Protein AF-0000000075293587 (afdb_homodimer)

Solvent-accessible surface area (backbone atoms only — not comparable to full-atom values): 18300 Å² total; per-residue (Å²): 136,82,79,76,77,76,78,79,74,76,76,77,78,73,74,78,75,69,74,76,66,74,63,72,38,79,59,27,57,49,36,49,50,48,28,28,64,78,34,72,51,39,68,62,42,48,54,54,43,61,69,34,62,64,30,39,67,26,89,44,58,62,50,24,25,39,37,41,19,48,52,33,21,53,51,26,45,54,51,20,52,51,28,44,54,49,17,73,71,35,77,92,42,21,68,51,29,42,53,37,18,51,36,25,48,51,39,20,51,36,28,49,49,22,44,76,38,32,85,84,37,21,64,61,22,27,52,45,38,42,52,38,45,56,39,53,50,50,35,52,60,58,47,56,88,55,73,51,71,65,46,47,49,51,52,46,49,46,55,52,46,51,54,34,44,48,48,29,35,19,19,27,40,51,71,54,103,131,87,74,80,76,79,80,78,78,78,77,79,80,67,73,80,74,71,69,74,64,74,62,72,36,80,60,27,58,50,36,48,50,48,27,28,64,77,35,71,50,39,66,61,42,49,54,54,43,61,70,34,61,66,31,39,68,25,89,43,60,62,52,25,26,40,38,40,19,49,52,34,21,53,53,26,46,54,50,19,50,51,29,43,54,51,18,71,72,36,77,91,43,22,69,51,29,41,53,38,17,51,37,26,49,51,39,22,52,36,27,48,50,22,43,76,37,33,86,83,37,21,65,60,21,26,51,44,37,42,51,37,45,57,38,52,51,50,37,52,60,57,45,57,87,54,77,51,70,66,45,47,51,52,51,47,50,46,54,52,46,50,54,34,42,47,48,29,35,18,19,28,41,51,71,54,104

InterPro domains:
  IPR006501 Pectinesterase inhibitor domain [PF04043] (31-120)
  IPR006501 Pectinesterase inhibitor domain [SM00856] (27-167)
  IPR006501 Pectinesterase inhibitor domain [TIGR01614] (12-122)
  IPR035513 Invertase/pectin methylesterase inhibitor domain superfamily [G3DSA:1.20.140.40] (26-166)
  IPR035513 Invertase/pectin methylesterase inhibitor domain superfamily [SSF101148] (29-133)

Secondary structure (DSSP, 8-state):
-------------------GGG-S-HHHHHHHHHHHTT-S-HHHHHHHHHTSHHHHT-SSHHHHHHHHHHHHHHHHHHHHHHHHHHHHH-GGGHHHHHHHHHHHHHHHHHHHHHHHHTTT-HHHHHHHHHTHHHHHHHHHHHHTT--SHHHHHHHHHHHHHHHHHHHHHHHHHHHH-/--------------S----GGG-S-HHHHHHHHHHHTT-S-HHHHHHHHHTSHHHHT-SSHHHHHHHHHHHHHHHHHHHHHHHHHHHHH-GGGHHHHHHHHHHHHHHHHHHHHHHHHTTT-HHHHHHHHHTHHHHHHHHHHHHTT--SHHHHHHHHHHHHHHHHHHHHHHHHHHHH-

Radius of gyration: 28.23 Å; Cα contacts (8 Å, |Δi|>4): 464; chains: 2; bounding box: 47×92×147 Å

Structure (mmCIF, N/CA/C/O backbone):
data_AF-0000000075293587-model_v1
#
loop_
_entity.id
_entity.type
_entity.pdbx_description
1 polymer 'Pectinesterase inhibitor domain-containing protein'
#
loop_
_atom_site.group_PDB
_atom_site.id
_atom_site.type_symbol
_atom_site.label_atom_id
_atom_site.label_alt_id
_atom_site.label_comp_id
_atom_site.label_asym_id
_atom_site.label_entity_id
_atom_site.label_seq_id
_atom_site.pdbx_PDB_ins_code
_atom_site.Cartn_x
_atom_site.Cartn_y
_atom_site.Cartn_z
_atom_site.occupancy
_atom_site.B_iso_or_equiv
_atom_site.auth_seq_id
_atom_site.auth_comp_id
_atom_site.auth_asym_id
_atom_site.auth_atom_id
_atom_site.pdbx_PDB_model_num
ATOM 1 N N . MET A 1 1 ? -16.359 -51.812 -69.812 1 32.84 1 MET A N 1
ATOM 2 C CA . MET A 1 1 ? -15.234 -51.062 -69.25 1 32.84 1 MET A CA 1
ATOM 3 C C . MET A 1 1 ? -15.719 -49.781 -68.562 1 32.84 1 MET A C 1
ATOM 5 O O . MET A 1 1 ? -16.141 -48.844 -69.25 1 32.84 1 MET A O 1
ATOM 9 N N . ALA A 1 2 ? -16.5 -50 -67.5 1 37.22 2 ALA A N 1
ATOM 10 C CA . ALA A 1 2 ? -17.297 -49.219 -66.562 1 37.22 2 ALA A CA 1
ATOM 11 C C . ALA A 1 2 ? -16.453 -48.094 -65.938 1 37.22 2 ALA A C 1
ATOM 13 O O . ALA A 1 2 ? -15.43 -48.375 -65.312 1 37.22 2 ALA A O 1
ATOM 14 N N . SER A 1 3 ? -16.312 -46.969 -66.562 1 38.44 3 SER A N 1
ATOM 15 C CA . SER A 1 3 ? -15.68 -45.688 -66.25 1 38.44 3 SER A CA 1
ATOM 16 C C . SER A 1 3 ? -16.219 -45.125 -64.938 1 38.44 3 SER A C 1
ATOM 18 O O . SER A 1 3 ? -17.359 -44.688 -64.875 1 38.44 3 SER A O 1
ATOM 20 N N . SER A 1 4 ? -15.859 -45.844 -63.812 1 34.38 4 SER A N 1
ATOM 21 C CA . SER A 1 4 ? -16.234 -45.438 -62.469 1 34.38 4 SER A CA 1
ATOM 22 C C . SER A 1 4 ? -15.75 -44.031 -62.156 1 34.38 4 SER A C 1
ATOM 24 O O . SER A 1 4 ? -14.555 -43.719 -62.25 1 34.38 4 SER A O 1
ATOM 26 N N . SER A 1 5 ? -16.531 -43 -62.562 1 36.69 5 SER A N 1
ATOM 27 C CA . SER A 1 5 ? -16.422 -41.562 -62.25 1 36.69 5 SER A CA 1
ATOM 28 C C . SER A 1 5 ? -16.266 -41.344 -60.75 1 36.69 5 SER A C 1
ATOM 30 O O . SER A 1 5 ? -17.156 -41.656 -59.969 1 36.69 5 SER A O 1
ATOM 32 N N . TYR A 1 6 ? -14.984 -41.594 -60.219 1 33.41 6 TYR A N 1
ATOM 33 C CA . TYR A 1 6 ? -14.594 -41.281 -58.844 1 33.41 6 TYR A CA 1
ATOM 34 C C . TYR A 1 6 ? -14.914 -39.812 -58.531 1 33.41 6 TYR A C 1
ATOM 36 O O . TYR A 1 6 ? -14.477 -38.906 -59.219 1 33.41 6 TYR A O 1
ATOM 44 N N . CYS A 1 7 ? -16.188 -39.469 -58.094 1 35.5 7 CYS A N 1
ATOM 45 C CA . CYS A 1 7 ? -16.641 -38.25 -57.469 1 35.5 7 CYS A CA 1
ATOM 46 C C . CYS A 1 7 ? -15.703 -37.812 -56.375 1 35.5 7 CYS A C 1
ATOM 48 O O . CYS A 1 7 ? -15.539 -38.5 -55.375 1 35.5 7 CYS A O 1
ATOM 50 N N . PHE A 1 8 ? -14.555 -37.094 -56.75 1 35.5 8 PHE A N 1
ATOM 51 C CA . PHE A 1 8 ? -13.656 -36.312 -55.906 1 35.5 8 PHE A CA 1
ATOM 52 C C . PHE A 1 8 ? -14.438 -35.375 -55 1 35.5 8 PHE A C 1
ATOM 54 O O . PHE A 1 8 ? -14.945 -34.344 -55.438 1 35.5 8 PHE A O 1
ATOM 61 N N . GLY A 1 9 ? -15.352 -35.844 -54.094 1 33.94 9 GLY A N 1
ATOM 62 C CA . GLY A 1 9 ? -15.898 -34.969 -53.094 1 33.94 9 GLY A CA 1
ATOM 63 C C . GLY A 1 9 ? -14.836 -34.312 -52.219 1 33.94 9 GLY A C 1
ATOM 64 O O . GLY A 1 9 ? -14.203 -34.969 -51.406 1 33.94 9 GLY A O 1
ATOM 65 N N . VAL A 1 10 ? -13.953 -33.438 -52.781 1 35.66 10 VAL A N 1
ATOM 66 C CA . VAL A 1 10 ? -13.078 -32.594 -51.969 1 35.66 10 VAL A CA 1
ATOM 67 C C . VAL A 1 10 ? -13.906 -31.844 -50.938 1 35.66 10 VAL A C 1
ATOM 69 O O . VAL A 1 10 ? -14.789 -31.062 -51.281 1 35.66 10 VAL A O 1
ATOM 72 N N . VAL A 1 11 ? -14.25 -32.531 -49.812 1 35.5 11 VAL A N 1
ATOM 73 C CA . VAL A 1 11 ? -14.727 -31.891 -48.562 1 35.5 11 VAL A CA 1
ATOM 74 C C . VAL A 1 11 ? -13.812 -30.719 -48.188 1 35.5 11 VAL A C 1
ATOM 76 O O . VAL A 1 11 ? -12.602 -30.906 -48 1 35.5 11 VAL A O 1
ATOM 79 N N . SER A 1 12 ? -14.117 -29.453 -48.594 1 35.28 12 SER A N 1
ATOM 80 C CA . SER A 1 12 ? -13.641 -28.172 -48.094 1 35.28 12 SER A CA 1
ATOM 81 C C . SER A 1 12 ? -13.641 -28.156 -46.562 1 35.28 12 SER A C 1
ATOM 83 O O . SER A 1 12 ? -14.695 -28.062 -45.938 1 35.28 12 SER A O 1
ATOM 85 N N . VAL A 1 13 ? -12.844 -28.953 -45.875 1 38.06 13 VAL A N 1
ATOM 86 C CA . VAL A 1 13 ? -12.539 -28.703 -44.469 1 38.06 13 VAL A CA 1
ATOM 87 C C . VAL A 1 13 ? -12.109 -27.25 -44.281 1 38.06 13 VAL A C 1
ATOM 89 O O . VAL A 1 13 ? -10.961 -26.891 -44.562 1 38.06 13 VAL A O 1
ATOM 92 N N . SER A 1 14 ? -12.734 -26.234 -45 1 32.75 14 SER A N 1
ATOM 93 C CA . SER A 1 14 ? -12.305 -24.859 -44.75 1 32.75 14 SER A CA 1
ATOM 94 C C . SER A 1 14 ? -12.086 -24.641 -43.25 1 32.75 14 SER A C 1
ATOM 96 O O . SER A 1 14 ? -12.523 -25.438 -42.438 1 32.75 14 SER A O 1
ATOM 98 N N . LEU A 1 15 ? -12.219 -23.234 -42.844 1 34.97 15 LEU A N 1
ATOM 99 C CA . LEU A 1 15 ? -11.742 -22.016 -42.188 1 34.97 15 LEU A CA 1
ATOM 100 C C . LEU A 1 15 ? -12.242 -21.938 -40.75 1 34.97 15 LEU A C 1
ATOM 102 O O . LEU A 1 15 ? -12.281 -20.859 -40.156 1 34.97 15 LEU A O 1
ATOM 106 N N . ALA A 1 16 ? -12.898 -22.828 -40.188 1 37.34 16 ALA A N 1
ATOM 107 C CA . ALA A 1 16 ? -13.445 -22.391 -38.906 1 37.34 16 ALA A CA 1
ATOM 108 C C . ALA A 1 16 ? -12.328 -22.188 -37.875 1 37.34 16 ALA A C 1
ATOM 110 O O . ALA A 1 16 ? -12.273 -22.891 -36.844 1 37.34 16 ALA A O 1
ATOM 111 N N . VAL A 1 17 ? -11.094 -22.094 -38.312 1 38 17 VAL A N 1
ATOM 112 C CA . VAL A 1 17 ? -10.242 -21.703 -37.188 1 38 17 VAL A CA 1
ATOM 113 C C . VAL A 1 17 ? -10.719 -20.359 -36.656 1 38 17 VAL A C 1
ATOM 115 O O . VAL A 1 17 ? -10.312 -19.312 -37.125 1 38 17 VAL A O 1
ATOM 118 N N . LEU A 1 18 ? -11.938 -19.938 -36.688 1 35 18 LEU A 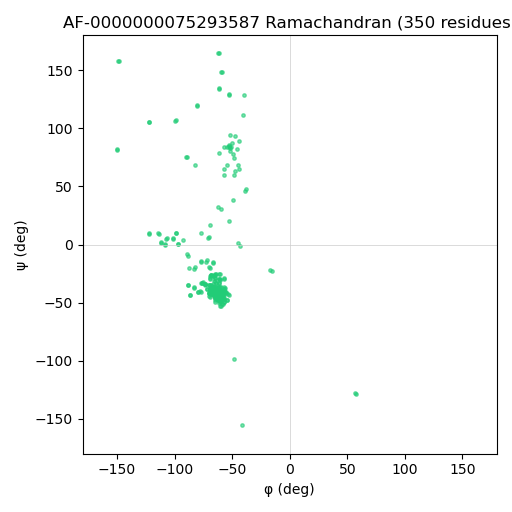N 1
ATOM 119 C CA . LEU A 1 18 ? -12.234 -18.688 -36 1 35 18 LEU A CA 1
ATOM 120 C C . LEU A 1 18 ? -11.477 -18.594 -34.688 1 35 18 LEU A C 1
ATOM 122 O O . LEU A 1 18 ? -11.367 -19.578 -33.969 1 35 18 LEU A O 1
ATOM 126 N N . LEU A 1 19 ? -10.742 -17.453 -34.438 1 36.91 19 LEU A N 1
ATOM 127 C CA . LEU A 1 19 ? -9.922 -16.734 -33.469 1 36.91 19 LEU A CA 1
ATOM 128 C C . LEU A 1 19 ? -10.617 -16.688 -32.094 1 36.91 19 LEU A C 1
ATOM 130 O O . LEU A 1 19 ? -11.633 -16 -31.953 1 36.91 19 LEU A O 1
ATOM 134 N N . PRO A 1 20 ? -10.68 -17.656 -31.344 1 39.66 20 PRO A N 1
ATOM 135 C CA . PRO A 1 20 ? -11.078 -17.375 -29.953 1 39.66 20 PRO A CA 1
ATOM 136 C C . PRO A 1 20 ? -10.391 -16.156 -29.375 1 39.66 20 PRO A C 1
ATOM 138 O O . PRO A 1 20 ? -10.406 -15.953 -28.156 1 39.66 20 PRO A O 1
ATOM 141 N N . PHE A 1 21 ? -9.539 -15.508 -30.109 1 40.38 21 PHE A N 1
ATOM 142 C CA . PHE A 1 21 ? -8.773 -14.492 -29.391 1 40.38 21 PHE A CA 1
ATOM 143 C C . PHE A 1 21 ? -9.695 -13.445 -28.797 1 40.38 21 PHE A C 1
ATOM 145 O O . PHE A 1 21 ? -9.305 -12.719 -27.875 1 40.38 21 PHE A O 1
ATOM 152 N N . LEU A 1 22 ? -10.641 -13 -29.562 1 40.97 22 LEU A N 1
ATOM 153 C CA . LEU A 1 22 ? -11.32 -11.766 -29.172 1 40.97 22 LEU A CA 1
ATOM 154 C C . LEU A 1 22 ? -12.125 -11.953 -27.906 1 40.97 22 LEU A C 1
ATOM 156 O O . LEU A 1 22 ? -12.844 -11.047 -27.484 1 40.97 22 LEU A O 1
ATOM 160 N N . LEU A 1 23 ? -12.414 -13.109 -27.469 1 35.69 23 LEU A N 1
ATOM 161 C CA . LEU A 1 23 ? -13.211 -13.117 -26.25 1 35.69 23 LEU A CA 1
ATOM 162 C C . LEU A 1 23 ? -12.383 -12.641 -25.062 1 35.69 23 LEU A C 1
ATOM 164 O O . LEU A 1 23 ? -12.18 -13.383 -24.094 1 35.69 23 LEU A O 1
ATOM 168 N N . HIS A 1 24 ? -11.203 -12.18 -25.234 1 47.56 24 HIS A N 1
ATOM 169 C CA . HIS A 1 24 ? -10.695 -11.461 -24.078 1 47.56 24 HIS A CA 1
ATOM 170 C C . HIS A 1 24 ? -11.789 -10.641 -23.406 1 47.56 24 HIS A C 1
ATOM 172 O O . HIS A 1 24 ? -12.125 -9.555 -23.875 1 47.56 24 HIS A O 1
ATOM 178 N N . SER A 1 25 ? -13.109 -11.242 -23.109 1 47.88 25 SER A N 1
ATOM 179 C CA . SER A 1 25 ? -14.539 -11 -22.938 1 47.88 25 SER A CA 1
ATOM 180 C C . SER A 1 25 ? -14.781 -9.883 -21.922 1 47.88 25 SER A C 1
ATOM 182 O O . SER A 1 25 ? -13.977 -9.664 -21.016 1 47.88 25 SER A O 1
ATOM 184 N N . ALA A 1 26 ? -15.594 -8.82 -22.234 1 53 26 ALA A N 1
ATOM 185 C CA . ALA A 1 26 ? -16.375 -7.914 -21.391 1 53 26 ALA A CA 1
ATOM 186 C C . ALA A 1 26 ? -16.562 -8.484 -19.984 1 53 26 ALA A C 1
ATOM 188 O O . ALA A 1 26 ? -16.547 -7.742 -19 1 53 26 ALA A O 1
ATOM 189 N N . SER A 1 27 ? -16.391 -9.93 -19.969 1 61 27 SER A N 1
ATOM 190 C CA . SER A 1 27 ? -16.688 -10.594 -18.703 1 61 27 SER A CA 1
ATOM 191 C C . SER A 1 27 ? -15.484 -10.531 -17.766 1 61 27 SER A C 1
ATOM 193 O O . SER A 1 27 ? -15.641 -10.242 -16.578 1 61 27 SER A O 1
ATOM 195 N N . ALA A 1 28 ? -14.211 -10.664 -18.375 1 65.88 28 ALA A N 1
ATOM 196 C CA . ALA A 1 28 ? -13.039 -10.625 -17.516 1 65.88 28 ALA A CA 1
ATOM 197 C C . ALA A 1 28 ? -12.828 -9.227 -16.922 1 65.88 28 ALA A C 1
ATOM 199 O O . ALA A 1 28 ? -12.469 -9.078 -15.758 1 65.88 28 ALA A O 1
ATOM 200 N N . THR A 1 29 ? -13.172 -8.32 -17.734 1 78.31 29 THR A N 1
ATOM 201 C CA . THR A 1 29 ? -13.07 -6.941 -17.281 1 78.31 29 THR A CA 1
ATOM 202 C C . THR A 1 29 ? -14.047 -6.684 -16.141 1 78.31 29 THR A C 1
ATOM 204 O O . THR A 1 29 ? -13.711 -5.992 -15.172 1 78.31 29 THR A O 1
ATOM 207 N N . SER A 1 30 ? -15.125 -7.383 -16.203 1 88.12 30 SER A N 1
ATOM 208 C CA . SER A 1 30 ? -16.109 -7.18 -15.141 1 88.12 30 SER A CA 1
ATOM 209 C C . SER A 1 30 ? -15.656 -7.816 -13.828 1 88.12 30 SER A C 1
ATOM 211 O O . SER A 1 30 ? -15.867 -7.254 -12.75 1 88.12 30 SER A O 1
ATOM 213 N N . TYR A 1 31 ? -14.945 -8.953 -14.031 1 95.5 31 TYR A N 1
ATOM 214 C CA . TYR A 1 31 ? -14.492 -9.609 -12.805 1 95.5 31 TYR A CA 1
ATOM 215 C C . TYR A 1 31 ? -13.367 -8.82 -12.148 1 95.5 31 TYR A C 1
ATOM 217 O O . TYR A 1 31 ? -13.344 -8.664 -10.922 1 95.5 31 TYR A O 1
ATOM 225 N N . ILE A 1 32 ? -12.516 -8.281 -13 1 97.69 32 ILE A N 1
ATOM 226 C CA . ILE A 1 32 ? -11.398 -7.5 -12.484 1 97.69 32 ILE A CA 1
ATOM 227 C C . ILE A 1 32 ? -11.922 -6.238 -11.805 1 97.69 32 ILE A C 1
ATOM 229 O O . ILE A 1 32 ? -11.445 -5.855 -10.734 1 97.69 32 ILE A O 1
ATOM 233 N N . ASP A 1 33 ? -12.953 -5.648 -12.383 1 96.38 33 ASP A N 1
ATOM 234 C CA . ASP A 1 33 ? -13.555 -4.477 -11.758 1 96.38 33 ASP A CA 1
ATOM 235 C C . ASP A 1 33 ? -14.117 -4.824 -10.375 1 96.38 33 ASP A C 1
ATOM 237 O O . ASP A 1 33 ? -13.977 -4.047 -9.43 1 96.38 33 ASP A O 1
ATOM 241 N N . ALA A 1 34 ? -14.703 -5.961 -10.266 1 96.69 34 ALA A N 1
ATOM 242 C CA . ALA A 1 34 ? -15.266 -6.398 -8.992 1 96.69 34 ALA A CA 1
ATOM 243 C C . ALA A 1 34 ? -14.172 -6.645 -7.957 1 96.69 34 ALA A C 1
ATOM 245 O O . ALA A 1 34 ? -14.312 -6.262 -6.793 1 96.69 34 ALA A O 1
ATOM 246 N N . LEU A 1 35 ? -13.086 -7.273 -8.414 1 98.19 35 LEU A N 1
ATOM 247 C CA . LEU A 1 35 ? -11.984 -7.582 -7.504 1 98.19 35 LEU A CA 1
ATOM 248 C C . LEU A 1 35 ? -11.305 -6.305 -7.027 1 98.19 35 LEU A C 1
ATOM 250 O O . LEU A 1 35 ? -10.758 -6.262 -5.922 1 98.19 35 LEU A O 1
ATOM 254 N N . CYS A 1 36 ? -11.375 -5.242 -7.84 1 97.5 36 CYS A N 1
ATOM 255 C CA . CYS A 1 36 ? -10.617 -4.027 -7.555 1 97.5 36 CYS A CA 1
ATOM 256 C C . CYS A 1 36 ? -11.516 -2.961 -6.941 1 97.5 36 CYS A C 1
ATOM 258 O O . CYS A 1 36 ? -11.062 -1.862 -6.625 1 97.5 36 CYS A O 1
ATOM 260 N N . HIS A 1 37 ? -12.727 -3.281 -6.676 1 93.88 37 HIS A N 1
ATOM 261 C CA . HIS A 1 37 ? -13.719 -2.297 -6.277 1 93.88 37 HIS A CA 1
ATOM 262 C C . HIS A 1 37 ? -13.336 -1.621 -4.965 1 93.88 37 HIS A C 1
ATOM 264 O O . HIS A 1 37 ? -13.469 -0.404 -4.828 1 93.88 37 HIS A O 1
ATOM 270 N N . SER A 1 38 ? -12.867 -2.412 -4.09 1 89.94 38 SER A N 1
ATOM 271 C CA . SER A 1 38 ? -12.594 -1.864 -2.766 1 89.94 38 SER A CA 1
ATOM 272 C C . SER A 1 38 ? -11.125 -1.481 -2.617 1 89.94 38 SER A C 1
ATOM 274 O O . SER A 1 38 ? -10.695 -1.054 -1.545 1 89.94 38 SER A O 1
ATOM 276 N N . ASN A 1 39 ? -10.336 -1.657 -3.621 1 94.38 39 ASN A N 1
ATOM 277 C CA . ASN A 1 39 ? -8.922 -1.304 -3.582 1 94.38 39 ASN A CA 1
ATOM 278 C C . ASN A 1 39 ? -8.711 0.188 -3.822 1 94.38 39 ASN A C 1
ATOM 280 O O . ASN A 1 39 ? -9.07 0.709 -4.879 1 94.38 39 ASN A O 1
ATOM 284 N N . PRO A 1 40 ? -8.141 0.819 -2.873 1 90.62 40 PRO A N 1
ATOM 285 C CA . PRO A 1 40 ? -7.98 2.256 -3.105 1 90.62 40 PRO A CA 1
ATOM 286 C C . PRO A 1 40 ? -7.055 2.562 -4.281 1 90.62 40 PRO A C 1
ATOM 288 O O . PRO A 1 40 ? -7.191 3.607 -4.922 1 90.62 40 PRO A O 1
ATOM 291 N N . ASP A 1 41 ? -6.094 1.771 -4.496 1 94.19 41 ASP A N 1
ATOM 292 C CA . ASP A 1 41 ? -5.211 1.897 -5.652 1 94.19 41 ASP A CA 1
ATOM 293 C C . ASP A 1 41 ? -5.742 1.104 -6.84 1 94.19 41 ASP A C 1
ATOM 295 O O . ASP A 1 41 ? -5.156 0.093 -7.234 1 94.19 41 ASP A O 1
ATOM 299 N N . LYS A 1 42 ? -6.75 1.62 -7.461 1 93.94 42 LYS A N 1
ATOM 300 C CA . LYS A 1 42 ? -7.449 0.917 -8.531 1 93.94 42 LYS A CA 1
ATOM 301 C C . LYS A 1 42 ? -6.551 0.753 -9.758 1 93.94 42 LYS A C 1
ATOM 303 O O . LYS A 1 42 ? -6.598 -0.276 -10.438 1 93.94 42 LYS A O 1
ATOM 308 N N . ALA A 1 43 ? -5.809 1.722 -10.008 1 92.38 43 ALA A N 1
ATOM 309 C CA . ALA A 1 43 ? -4.945 1.671 -11.188 1 92.38 43 ALA A CA 1
ATOM 310 C C . ALA A 1 43 ? -3.963 0.508 -11.102 1 92.38 43 ALA A C 1
ATOM 312 O O . ALA A 1 43 ? -3.836 -0.281 -12.039 1 92.38 43 ALA A O 1
ATOM 313 N N . PHE A 1 44 ? -3.289 0.417 -9.969 1 95.62 44 PHE A N 1
ATOM 314 C CA . PHE A 1 44 ? -2.379 -0.706 -9.766 1 95.62 44 PHE A CA 1
ATOM 315 C C . PHE A 1 44 ? -3.123 -2.031 -9.875 1 95.62 44 PHE A C 1
ATOM 317 O O . PHE A 1 44 ? -2.629 -2.977 -10.492 1 95.62 44 PHE A O 1
ATOM 324 N N . CYS A 1 45 ? -4.297 -2.055 -9.25 1 97.69 45 CYS A N 1
ATOM 325 C CA . CYS A 1 45 ? -5.09 -3.279 -9.203 1 97.69 45 CYS A CA 1
ATOM 326 C C . CYS A 1 45 ? -5.457 -3.748 -10.602 1 97.69 45 CYS A C 1
ATOM 328 O O . CYS A 1 45 ? -5.133 -4.871 -10.992 1 97.69 45 CYS A O 1
ATOM 330 N N . VAL A 1 46 ? -6.02 -2.883 -11.359 1 97.06 46 VAL A N 1
ATOM 331 C CA . VAL A 1 46 ? -6.5 -3.223 -12.695 1 97.06 46 VAL A CA 1
ATOM 332 C C . VAL A 1 46 ? -5.316 -3.574 -13.594 1 97.06 46 VAL A C 1
ATOM 334 O O . VAL A 1 46 ? -5.344 -4.586 -14.297 1 97.06 46 VAL A O 1
ATOM 337 N N . LYS A 1 47 ? -4.281 -2.791 -13.516 1 95.44 47 LYS A N 1
ATOM 338 C CA . LYS A 1 47 ? -3.105 -3.039 -14.336 1 95.44 47 LYS A CA 1
ATOM 339 C C . LYS A 1 47 ? -2.484 -4.395 -14.016 1 95.44 47 LYS A C 1
ATOM 341 O O . LYS A 1 47 ? -2.174 -5.172 -14.922 1 95.44 47 LYS A O 1
ATOM 346 N N . THR A 1 48 ? -2.293 -4.688 -12.734 1 97.56 48 THR A N 1
ATOM 347 C CA . THR A 1 48 ? -1.633 -5.914 -12.297 1 97.56 48 THR A CA 1
ATOM 348 C C . THR A 1 48 ? -2.465 -7.137 -12.672 1 97.56 48 THR A C 1
ATOM 350 O O . THR A 1 48 ? -1.94 -8.102 -13.234 1 97.56 48 THR A O 1
ATOM 353 N N . LEU A 1 49 ? -3.766 -7.098 -12.453 1 98.5 49 LEU A N 1
ATOM 354 C CA . LEU A 1 49 ? -4.609 -8.266 -12.672 1 98.5 49 LEU A CA 1
ATOM 355 C C . LEU A 1 49 ? -4.879 -8.469 -14.164 1 98.5 49 LEU A C 1
ATOM 357 O O . LEU A 1 49 ? -4.984 -9.609 -14.625 1 98.5 49 LEU A O 1
ATOM 361 N N . SER A 1 50 ? -4.953 -7.371 -14.891 1 97.38 50 SER A N 1
ATOM 362 C CA . SER A 1 50 ? -5.148 -7.48 -16.328 1 97.38 50 SER A CA 1
ATOM 363 C C . SER A 1 50 ? -3.914 -8.07 -17.016 1 97.38 50 SER A C 1
ATOM 365 O O . SER A 1 50 ? -4.023 -8.695 -18.078 1 97.38 50 SER A O 1
ATOM 367 N N . ALA A 1 51 ? -2.775 -7.898 -16.422 1 96.88 51 ALA A N 1
ATOM 368 C CA . ALA A 1 51 ? -1.522 -8.359 -17.016 1 96.88 51 ALA A CA 1
ATOM 369 C C . ALA A 1 51 ? -1.22 -9.797 -16.594 1 96.88 51 ALA A C 1
ATOM 371 O O . ALA A 1 51 ? -0.263 -10.406 -17.094 1 96.88 51 ALA A O 1
ATOM 372 N N . TYR A 1 52 ? -1.94 -10.375 -15.688 1 97.81 52 TYR A N 1
ATOM 373 C CA . TYR A 1 52 ? -1.729 -11.734 -15.188 1 97.81 52 TYR A CA 1
ATOM 374 C C . TYR A 1 52 ? -2.688 -12.711 -15.859 1 97.81 52 TYR A C 1
ATOM 376 O O . TYR A 1 52 ? -3.865 -12.781 -15.492 1 97.81 52 TYR A O 1
ATOM 384 N N . PRO A 1 53 ? -2.225 -13.508 -16.734 1 97.56 53 PRO A N 1
ATOM 385 C CA . PRO A 1 53 ? -3.08 -14.289 -17.625 1 97.56 53 PRO A CA 1
ATOM 386 C C . PRO A 1 53 ? -4.086 -15.156 -16.875 1 97.56 53 PRO A C 1
ATOM 388 O O . PRO A 1 53 ? -5.258 -15.219 -17.25 1 97.56 53 PRO A O 1
ATOM 391 N N . PRO A 1 54 ? -3.725 -15.75 -15.727 1 98.06 54 PRO A N 1
ATOM 392 C CA . PRO A 1 54 ? -4.727 -16.578 -15.055 1 98.06 54 PRO A CA 1
ATOM 393 C C . PRO A 1 54 ? -5.926 -15.766 -14.562 1 98.06 54 PRO A C 1
ATOM 395 O O . PRO A 1 54 ? -7.027 -16.312 -14.438 1 98.06 54 PRO A O 1
ATOM 398 N N . VAL A 1 55 ? -5.684 -14.539 -14.32 1 98.25 55 VAL A N 1
ATOM 399 C CA . VAL A 1 55 ? -6.797 -13.688 -13.922 1 98.25 55 VAL A CA 1
ATOM 400 C C . VAL A 1 55 ? -7.492 -13.125 -15.164 1 98.25 55 VAL A C 1
ATOM 402 O O . VAL A 1 55 ? -8.719 -13.133 -15.25 1 98.25 55 VAL A O 1
ATOM 405 N N . ALA A 1 56 ? -6.77 -12.68 -16.125 1 96.06 56 ALA A N 1
ATOM 406 C CA . ALA A 1 56 ? -7.277 -12.031 -17.312 1 96.06 56 ALA A CA 1
ATOM 407 C C . ALA A 1 56 ? -8.141 -12.984 -18.141 1 96.06 56 ALA A C 1
ATOM 409 O O . ALA A 1 56 ? -9.039 -12.555 -18.859 1 96.06 56 ALA A O 1
ATOM 410 N N . SER A 1 57 ? -7.918 -14.266 -18.016 1 95.5 57 SER A N 1
ATOM 411 C CA . SER A 1 57 ? -8.641 -15.242 -18.828 1 95.5 57 SER A CA 1
ATOM 412 C C . SER A 1 57 ? -9.664 -16 -17.984 1 95.5 57 SER A C 1
ATOM 414 O O . SER A 1 57 ? -10.25 -16.984 -18.453 1 95.5 57 SER A O 1
ATOM 416 N N . ALA A 1 58 ? -9.797 -15.609 -16.766 1 96.56 58 ALA A N 1
ATOM 417 C CA . ALA A 1 58 ? -10.742 -16.297 -15.891 1 96.56 58 ALA A CA 1
ATOM 418 C C . ALA A 1 58 ? -12.156 -16.234 -16.453 1 96.56 58 ALA A C 1
ATOM 420 O O . ALA A 1 58 ? -12.539 -15.234 -17.078 1 96.56 58 ALA A O 1
ATOM 421 N N . THR A 1 59 ? -12.969 -17.234 -16.219 1 95.5 59 THR A N 1
ATOM 422 C CA . THR A 1 59 ? -14.32 -17.312 -16.766 1 95.5 59 THR A CA 1
ATOM 423 C C . THR A 1 59 ? -15.359 -17.094 -15.664 1 95.5 59 THR A C 1
ATOM 425 O O . THR A 1 59 ? -16.562 -17.188 -15.906 1 95.5 59 THR A O 1
ATOM 428 N N . SER A 1 60 ? -14.984 -16.891 -14.461 1 96.12 60 SER A N 1
ATOM 429 C CA . SER A 1 60 ? -15.867 -16.547 -13.352 1 96.12 60 SER A CA 1
ATOM 430 C C . SER A 1 60 ? -15.156 -15.664 -12.336 1 96.12 60 SER A C 1
ATOM 432 O O . SER A 1 60 ? -13.922 -15.641 -12.281 1 96.12 60 SER A O 1
ATOM 434 N N . LYS A 1 61 ? -15.898 -14.938 -11.555 1 96.88 61 LYS A N 1
ATOM 435 C CA . LYS A 1 61 ? -15.359 -14.117 -10.469 1 96.88 61 LYS A CA 1
ATOM 436 C C . LYS A 1 61 ? -14.562 -14.961 -9.484 1 96.88 61 LYS A C 1
ATOM 438 O O . LYS A 1 61 ? -13.516 -14.539 -9 1 96.88 61 LYS A O 1
ATOM 443 N N . PHE A 1 62 ? -15.07 -16.188 -9.227 1 98.06 62 PHE A N 1
ATOM 444 C CA . PHE A 1 62 ? -14.414 -17.094 -8.297 1 98.06 62 PHE A CA 1
ATOM 445 C C . PHE A 1 62 ? -13.047 -17.5 -8.82 1 98.06 62 PHE A C 1
ATOM 447 O O . PHE A 1 62 ? -12.055 -17.453 -8.086 1 98.06 62 PHE A O 1
ATOM 454 N N . GLN A 1 63 ? -12.984 -17.844 -10.07 1 97.94 63 GLN A N 1
ATOM 455 C CA . GLN A 1 63 ? -11.719 -18.25 -10.672 1 97.94 63 GLN A CA 1
ATOM 456 C C . GLN A 1 63 ? -10.719 -17.109 -10.664 1 97.94 63 GLN A C 1
ATOM 458 O O . GLN A 1 63 ? -9.531 -17.312 -10.398 1 97.94 63 GLN A O 1
ATOM 463 N N . ALA A 1 64 ? -11.203 -15.906 -10.961 1 98.62 64 ALA A N 1
ATOM 464 C CA . ALA A 1 64 ? -10.336 -14.727 -10.938 1 98.62 64 ALA A CA 1
ATOM 465 C C . ALA A 1 64 ? -9.797 -14.469 -9.531 1 98.62 64 ALA A C 1
ATOM 467 O O . ALA A 1 64 ? -8.625 -14.141 -9.367 1 98.62 64 ALA A O 1
ATOM 468 N N . ALA A 1 65 ? -10.648 -14.68 -8.5 1 98.81 65 ALA A N 1
ATOM 469 C CA . ALA A 1 65 ? -10.258 -14.453 -7.109 1 98.81 65 ALA A CA 1
ATOM 470 C C . ALA A 1 65 ? -9.195 -15.453 -6.668 1 98.81 65 ALA A C 1
ATOM 472 O O . ALA A 1 65 ? -8.18 -15.07 -6.078 1 98.81 65 ALA A O 1
ATOM 473 N N . VAL A 1 66 ? -9.367 -16.703 -7.047 1 98.88 66 VAL A N 1
ATOM 474 C CA . VAL A 1 66 ? -8.406 -17.734 -6.68 1 98.88 66 VAL A CA 1
ATOM 475 C C . VAL A 1 66 ? -7.062 -17.469 -7.355 1 98.88 66 VAL A C 1
ATOM 477 O O . VAL A 1 66 ? -6.012 -17.562 -6.719 1 98.88 66 VAL A O 1
ATOM 480 N N . ALA A 1 67 ? -7.125 -17.078 -8.594 1 98.81 67 ALA A N 1
ATOM 481 C CA . ALA A 1 67 ? -5.902 -16.75 -9.312 1 98.81 67 ALA A CA 1
ATOM 482 C C . ALA A 1 67 ? -5.195 -15.547 -8.695 1 98.81 67 ALA A C 1
ATOM 484 O O . ALA A 1 67 ? -3.963 -15.492 -8.656 1 98.81 67 ALA A O 1
ATOM 485 N N . THR A 1 68 ? -5.926 -14.562 -8.203 1 98.88 68 THR A N 1
ATOM 486 C CA . THR A 1 68 ? -5.348 -13.391 -7.559 1 98.88 68 THR A CA 1
ATOM 487 C C . THR A 1 68 ? -4.613 -13.781 -6.281 1 98.88 68 THR A C 1
ATOM 489 O O . THR A 1 68 ? -3.5 -13.312 -6.031 1 98.88 68 THR A O 1
ATOM 492 N N . LEU A 1 69 ? -5.223 -14.648 -5.477 1 98.94 69 LEU A N 1
ATOM 493 C CA . LEU A 1 69 ? -4.578 -15.133 -4.258 1 98.94 69 LEU A CA 1
ATOM 494 C C . LEU A 1 69 ? -3.299 -15.898 -4.59 1 98.94 69 LEU A C 1
ATOM 496 O O . LEU A 1 69 ? -2.287 -15.75 -3.902 1 98.94 69 LEU A O 1
ATOM 500 N N . ALA A 1 70 ? -3.322 -16.641 -5.68 1 98.94 70 ALA A N 1
ATOM 501 C CA . ALA A 1 70 ? -2.143 -17.375 -6.117 1 98.94 70 ALA A CA 1
ATOM 502 C C . ALA A 1 70 ? -1.025 -16.422 -6.539 1 98.94 70 ALA A C 1
ATOM 504 O O . ALA A 1 70 ? 0.156 -16.719 -6.34 1 98.94 70 ALA A O 1
ATOM 505 N N . LEU A 1 71 ? -1.423 -15.375 -7.152 1 98.88 71 LEU A N 1
ATOM 506 C CA . LEU A 1 71 ? -0.447 -14.359 -7.527 1 98.88 71 LEU A CA 1
ATOM 507 C C . LEU A 1 71 ? 0.275 -13.812 -6.301 1 98.88 71 LEU A C 1
ATOM 509 O O . LEU A 1 71 ? 1.5 -13.672 -6.305 1 98.88 71 LEU A O 1
ATOM 513 N N . GLY A 1 72 ? -0.479 -13.477 -5.211 1 98.94 72 GLY A N 1
ATOM 514 C CA . GLY A 1 72 ? 0.127 -13.039 -3.963 1 98.94 72 GLY A CA 1
ATOM 515 C C . GLY A 1 72 ? 1.019 -14.094 -3.332 1 98.94 72 GLY A C 1
ATOM 516 O O . GLY A 1 72 ? 2.096 -13.781 -2.822 1 98.94 72 GLY A O 1
ATOM 517 N N . GLU A 1 73 ? 0.574 -15.328 -3.414 1 98.94 73 GLU A N 1
ATOM 518 C CA . GLU A 1 73 ? 1.373 -16.438 -2.91 1 98.94 73 GLU A CA 1
ATOM 519 C C . GLU A 1 73 ? 2.719 -16.516 -3.625 1 98.94 73 GLU A C 1
ATOM 521 O O . GLU A 1 73 ? 3.76 -16.672 -2.984 1 98.94 73 GLU A O 1
ATOM 526 N N . SER A 1 74 ? 2.652 -16.422 -4.922 1 98.88 74 SER A N 1
ATOM 527 C CA . SER A 1 74 ? 3.863 -16.5 -5.734 1 98.88 74 SER A CA 1
ATOM 528 C C . SER A 1 74 ? 4.844 -15.391 -5.371 1 98.88 74 SER A C 1
ATOM 530 O O . SER A 1 74 ? 6.051 -15.625 -5.266 1 98.88 74 SER A O 1
ATOM 532 N N . TYR A 1 75 ? 4.363 -14.172 -5.168 1 98.88 75 TYR A N 1
ATOM 533 C CA . TYR A 1 75 ? 5.258 -13.078 -4.824 1 98.88 75 TYR A CA 1
ATOM 534 C C . TYR A 1 75 ? 5.836 -13.266 -3.426 1 98.88 75 TYR A C 1
ATOM 536 O O . TYR A 1 75 ? 7.008 -12.953 -3.188 1 98.88 75 TYR A O 1
ATOM 544 N N . ALA A 1 76 ? 5.012 -13.766 -2.49 1 98.94 76 ALA A N 1
ATOM 545 C CA . ALA A 1 76 ? 5.512 -14.039 -1.146 1 98.94 76 ALA A CA 1
ATOM 546 C C . ALA A 1 76 ? 6.641 -15.07 -1.183 1 98.94 76 ALA A C 1
ATOM 548 O O . ALA A 1 76 ? 7.637 -14.922 -0.474 1 98.94 76 ALA A O 1
ATOM 549 N N . ASN A 1 77 ? 6.488 -16.062 -2.025 1 98.94 77 ASN A N 1
ATOM 550 C CA . ASN A 1 77 ? 7.535 -17.062 -2.176 1 98.94 77 ASN A CA 1
ATOM 551 C C . ASN A 1 77 ? 8.82 -16.469 -2.74 1 98.94 77 ASN A C 1
ATOM 553 O O . ASN A 1 77 ? 9.914 -16.797 -2.283 1 98.94 77 ASN A O 1
ATOM 557 N N . LYS A 1 78 ? 8.633 -15.656 -3.725 1 98.81 78 LYS A N 1
ATOM 558 C CA . LYS A 1 78 ? 9.789 -14.961 -4.297 1 98.81 78 LYS A CA 1
ATOM 559 C C . LYS A 1 78 ? 10.516 -14.148 -3.238 1 98.81 78 LYS A C 1
ATOM 561 O O . LYS A 1 78 ? 11.75 -14.141 -3.189 1 98.81 78 LYS A O 1
ATOM 566 N N . THR A 1 79 ? 9.805 -13.453 -2.408 1 98.75 79 THR A N 1
ATOM 567 C CA . THR A 1 79 ? 10.383 -12.625 -1.352 1 98.75 79 THR A CA 1
ATOM 568 C C . THR A 1 79 ? 11.086 -13.492 -0.312 1 98.75 79 THR A C 1
ATOM 570 O O . THR A 1 79 ? 12.172 -13.141 0.153 1 98.75 79 THR A O 1
ATOM 573 N N . ALA A 1 80 ? 10.461 -14.633 0.045 1 98.81 80 ALA A N 1
ATOM 574 C CA . ALA A 1 80 ? 11.062 -15.57 0.989 1 98.81 80 ALA A CA 1
ATOM 575 C C . ALA A 1 80 ? 12.391 -16.094 0.461 1 98.81 80 ALA A C 1
ATOM 577 O O . ALA A 1 80 ? 13.367 -16.188 1.206 1 98.81 80 ALA A O 1
ATOM 578 N N . GLU A 1 81 ? 12.383 -16.406 -0.793 1 98.69 81 GLU A N 1
ATOM 579 C CA . GLU A 1 81 ? 13.602 -16.922 -1.416 1 98.69 81 GLU A CA 1
ATOM 580 C C . GLU A 1 81 ? 14.727 -15.883 -1.364 1 98.69 81 GLU A C 1
ATOM 582 O O . GLU A 1 81 ? 15.867 -16.219 -1.041 1 98.69 81 GLU A O 1
ATOM 587 N N . PHE A 1 82 ? 14.422 -14.633 -1.665 1 98.5 82 PHE A N 1
ATOM 588 C CA . PHE A 1 82 ? 15.43 -13.578 -1.61 1 98.5 82 PHE A CA 1
ATOM 589 C C . PHE A 1 82 ? 15.984 -13.438 -0.2 1 98.5 82 PHE A C 1
ATOM 591 O O . PHE A 1 82 ? 17.203 -13.406 -0.01 1 98.5 82 PHE A O 1
ATOM 598 N N . ALA A 1 83 ? 15.117 -13.367 0.79 1 98.31 83 ALA A N 1
ATOM 599 C CA . ALA A 1 83 ? 15.547 -13.172 2.174 1 98.31 83 ALA A CA 1
ATOM 600 C C . ALA A 1 83 ? 16.422 -14.336 2.645 1 98.31 83 ALA A C 1
ATOM 602 O O . ALA A 1 83 ? 17.422 -14.133 3.33 1 98.31 83 ALA A O 1
ATOM 603 N N . GLY A 1 84 ? 16 -15.5 2.287 1 97.88 84 GLY A N 1
ATOM 604 C CA . GLY A 1 84 ? 16.781 -16.672 2.645 1 97.88 84 GLY A CA 1
ATOM 605 C C . GLY A 1 84 ? 18.188 -16.672 2.061 1 97.88 84 GLY A C 1
ATOM 606 O O . GLY A 1 84 ? 19.156 -17 2.748 1 97.88 84 GLY A O 1
ATOM 607 N N . LYS A 1 85 ? 18.297 -16.328 0.779 1 97.75 85 LYS A N 1
ATOM 608 C CA . LYS A 1 85 ? 19.594 -16.25 0.134 1 97.75 85 LYS A CA 1
ATOM 609 C C . LYS A 1 85 ? 20.469 -15.172 0.786 1 97.75 85 LYS A C 1
ATOM 611 O O . LYS A 1 85 ? 21.656 -15.398 1.043 1 97.75 85 LYS A O 1
ATOM 616 N N . ALA A 1 86 ? 19.859 -14.016 1.082 1 96.56 86 ALA A N 1
ATOM 617 C CA . ALA A 1 86 ? 20.594 -12.922 1.711 1 96.56 86 ALA A CA 1
ATOM 618 C C . ALA A 1 86 ? 21.094 -13.312 3.096 1 96.56 86 ALA A C 1
ATOM 620 O O . ALA A 1 86 ? 22.188 -12.914 3.506 1 96.56 86 ALA A O 1
ATOM 621 N N . ALA A 1 87 ? 20.297 -14.055 3.832 1 96.12 87 ALA A N 1
ATOM 622 C CA . ALA A 1 87 ? 20.656 -14.508 5.172 1 96.12 87 ALA A CA 1
ATOM 623 C C . ALA A 1 87 ? 21.906 -15.383 5.137 1 96.12 87 ALA A C 1
ATOM 625 O O . ALA A 1 87 ? 22.703 -15.375 6.078 1 96.12 87 ALA A O 1
ATOM 626 N N . LYS A 1 88 ? 22.125 -16.078 4.066 1 96 88 LYS A N 1
ATOM 627 C CA . LYS A 1 88 ? 23.25 -16.984 3.934 1 96 88 LYS A CA 1
ATOM 628 C C . LYS A 1 88 ? 24.516 -16.234 3.512 1 96 88 LYS A C 1
ATOM 630 O O . LYS A 1 88 ? 25.625 -16.672 3.775 1 96 88 LYS A O 1
ATOM 635 N N . GLU A 1 89 ? 24.344 -15.094 2.951 1 94.62 89 GLU A N 1
ATOM 636 C CA . GLU A 1 89 ? 25.469 -14.375 2.367 1 94.62 89 GLU A CA 1
ATOM 637 C C . GLU A 1 89 ? 26.156 -13.477 3.402 1 94.62 89 GLU A C 1
ATOM 639 O O . GLU A 1 89 ? 27.344 -13.203 3.303 1 94.62 89 GLU A O 1
ATOM 644 N N . ASP A 1 90 ? 25.469 -12.906 4.309 1 88.75 90 ASP A N 1
ATOM 645 C CA . ASP A 1 90 ? 26.031 -12 5.297 1 88.75 90 ASP A CA 1
ATOM 646 C C . ASP A 1 90 ? 25.75 -12.484 6.719 1 88.75 90 ASP A C 1
ATOM 648 O O . ASP A 1 90 ? 24.641 -12.297 7.234 1 88.75 90 ASP A O 1
ATOM 652 N N . PRO A 1 91 ? 26.75 -12.992 7.305 1 89.81 91 PRO A N 1
ATOM 653 C CA . PRO A 1 91 ? 26.562 -13.539 8.648 1 89.81 91 PRO A CA 1
ATOM 654 C C . PRO A 1 91 ? 26 -12.508 9.633 1 89.81 91 PRO A C 1
ATOM 656 O O . PRO A 1 91 ? 25.297 -12.875 10.57 1 89.81 91 PRO A O 1
ATOM 659 N N . LYS A 1 92 ? 26.297 -11.266 9.43 1 89.81 92 LYS A N 1
ATOM 660 C CA . LYS A 1 92 ? 25.844 -10.211 10.336 1 89.81 92 LYS A CA 1
ATOM 661 C C . LYS A 1 92 ? 24.328 -10.016 10.242 1 89.81 92 LYS A C 1
ATOM 663 O O . LYS A 1 92 ? 23.703 -9.547 11.188 1 89.81 92 LYS A O 1
ATOM 668 N N . LEU A 1 93 ? 23.781 -10.477 9.156 1 91.12 93 LEU A N 1
ATOM 669 C CA . LEU A 1 93 ? 22.359 -10.25 8.898 1 91.12 93 LEU A CA 1
ATOM 670 C C . LEU A 1 93 ? 21.578 -11.555 8.977 1 91.12 93 LEU A C 1
ATOM 672 O O . LEU A 1 93 ? 20.359 -11.562 8.805 1 91.12 93 LEU A O 1
ATOM 676 N N . LYS A 1 94 ? 22.172 -12.57 9.25 1 93.25 94 LYS A N 1
ATOM 677 C CA . LYS A 1 94 ? 21.609 -13.914 9.133 1 93.25 94 LYS A CA 1
ATOM 678 C C . LYS A 1 94 ? 20.344 -14.055 9.977 1 93.25 94 LYS A C 1
ATOM 680 O O . LYS A 1 94 ? 19.297 -14.453 9.469 1 93.25 94 LYS A O 1
ATOM 685 N N . LYS A 1 95 ? 20.406 -13.688 11.234 1 93.81 95 LYS A N 1
ATOM 686 C CA . LYS A 1 95 ? 19.297 -13.93 12.156 1 93.81 95 LYS A CA 1
ATOM 687 C C . LYS A 1 95 ? 18.062 -13.141 11.75 1 93.81 95 LYS A C 1
ATOM 689 O O . LYS A 1 95 ? 16.969 -13.703 11.625 1 93.81 95 LYS A O 1
ATOM 694 N N . HIS A 1 96 ? 18.234 -11.883 11.477 1 93.75 96 HIS A N 1
ATOM 695 C CA . HIS A 1 96 ? 17.047 -11.078 11.195 1 93.75 96 HIS A CA 1
ATOM 696 C C . HIS A 1 96 ? 16.469 -11.398 9.812 1 93.75 96 HIS A C 1
ATOM 698 O O . HIS A 1 96 ? 15.258 -11.469 9.641 1 93.75 96 HIS A O 1
ATOM 704 N N . LEU A 1 97 ? 17.297 -11.695 8.875 1 97.19 97 LEU A N 1
ATOM 705 C CA . LEU A 1 97 ? 16.797 -11.992 7.539 1 97.19 97 LEU A CA 1
ATOM 706 C C . LEU A 1 97 ? 16.172 -13.375 7.488 1 97.19 97 LEU A C 1
ATOM 708 O O . LEU A 1 97 ? 15.211 -13.594 6.742 1 97.19 97 LEU A O 1
ATOM 712 N N . ALA A 1 98 ? 16.719 -14.281 8.289 1 97.69 98 ALA A N 1
ATOM 713 C CA . ALA A 1 98 ? 16.078 -15.594 8.398 1 97.69 98 ALA A CA 1
ATOM 714 C C . ALA A 1 98 ? 14.688 -15.484 9.008 1 97.69 98 ALA A C 1
ATOM 716 O O . ALA A 1 98 ? 13.766 -16.172 8.586 1 97.69 98 ALA A O 1
ATOM 717 N N . ALA A 1 99 ? 14.57 -14.664 10 1 98.19 99 ALA A N 1
ATOM 718 C CA . ALA A 1 99 ? 13.266 -14.43 10.602 1 98.19 99 ALA A CA 1
ATOM 719 C C . ALA A 1 99 ? 12.312 -13.781 9.602 1 98.19 99 ALA A C 1
ATOM 721 O O . ALA A 1 99 ? 11.117 -14.102 9.562 1 98.19 99 ALA A O 1
ATOM 722 N N . CYS A 1 100 ? 12.789 -12.867 8.805 1 98.44 100 CYS A N 1
ATOM 723 C CA . CYS A 1 100 ? 11.984 -12.281 7.742 1 98.44 100 CYS A CA 1
ATOM 724 C C . CYS A 1 100 ? 11.516 -13.35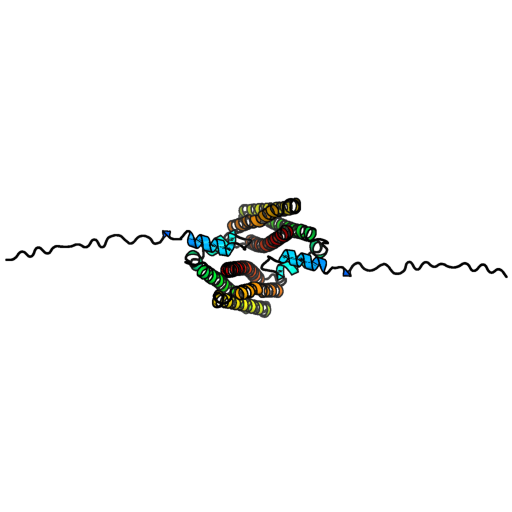2 6.766 1 98.44 100 CYS A C 1
ATOM 726 O O . CYS A 1 100 ? 10.352 -13.359 6.355 1 98.44 100 CYS A O 1
ATOM 728 N N . GLN A 1 101 ? 12.453 -14.227 6.383 1 98.75 101 GLN A N 1
ATOM 729 C CA . GLN A 1 101 ? 12.086 -15.328 5.492 1 98.75 101 GLN A CA 1
ATOM 730 C C . GLN A 1 101 ? 10.914 -16.125 6.055 1 98.75 101 GLN A C 1
ATOM 732 O O . GLN A 1 101 ? 9.977 -16.453 5.324 1 98.75 101 GLN A O 1
ATOM 737 N N . ASP A 1 102 ? 10.945 -16.391 7.316 1 98.81 102 ASP A N 1
ATOM 738 C CA . ASP A 1 102 ? 9.891 -17.156 7.957 1 98.81 102 ASP A CA 1
ATOM 739 C C . ASP A 1 102 ? 8.539 -16.453 7.836 1 98.81 102 ASP A C 1
ATOM 741 O O . ASP A 1 102 ? 7.516 -17.094 7.594 1 98.81 102 ASP A O 1
ATOM 745 N N . GLU A 1 103 ? 8.539 -15.156 8.047 1 98.81 103 GLU A N 1
ATOM 746 C CA . GLU A 1 103 ? 7.309 -14.383 7.918 1 98.81 103 GLU A CA 1
ATOM 747 C C . GLU A 1 103 ? 6.754 -14.461 6.5 1 98.81 103 GLU A C 1
ATOM 749 O O . GLU A 1 103 ? 5.543 -14.562 6.305 1 98.81 103 GLU A O 1
ATOM 754 N N . PHE A 1 104 ? 7.594 -14.414 5.48 1 98.88 104 PHE A N 1
ATOM 755 C CA . PHE A 1 104 ? 7.145 -14.484 4.094 1 98.88 104 PHE A CA 1
ATOM 756 C C . PHE A 1 104 ? 6.578 -15.859 3.777 1 98.88 104 PHE A C 1
ATOM 758 O O . PHE A 1 104 ? 5.613 -15.984 3.023 1 98.88 104 PHE A O 1
ATOM 765 N N . VAL A 1 105 ? 7.199 -16.891 4.348 1 98.88 105 VAL A N 1
ATOM 766 C CA . VAL A 1 105 ? 6.676 -18.25 4.191 1 98.88 105 VAL A CA 1
ATOM 767 C C . VAL A 1 105 ? 5.289 -18.344 4.82 1 98.88 105 VAL A C 1
ATOM 769 O O . VAL A 1 105 ? 4.383 -18.953 4.254 1 98.88 105 VAL A O 1
ATOM 772 N N . ASP A 1 106 ? 5.133 -17.766 5.977 1 98.81 106 ASP A N 1
ATOM 773 C CA . ASP A 1 106 ? 3.832 -17.734 6.637 1 98.81 106 ASP A CA 1
ATOM 774 C C . ASP A 1 106 ? 2.785 -17.047 5.762 1 98.81 106 ASP A C 1
ATOM 776 O O . ASP A 1 106 ? 1.65 -17.516 5.66 1 98.81 106 ASP A O 1
ATOM 780 N N . ILE A 1 107 ? 3.133 -15.922 5.145 1 98.94 107 ILE A N 1
ATOM 781 C CA . ILE A 1 107 ? 2.225 -15.203 4.258 1 98.94 107 ILE A CA 1
ATOM 782 C C . ILE A 1 107 ? 1.852 -16.094 3.072 1 98.94 107 ILE A C 1
ATOM 784 O O . ILE A 1 107 ? 0.677 -16.188 2.707 1 98.94 107 ILE A O 1
ATOM 788 N N . SER A 1 108 ? 2.869 -16.703 2.484 1 98.94 108 SER A N 1
ATOM 789 C CA . SER A 1 108 ? 2.613 -17.609 1.373 1 98.94 108 SER A CA 1
ATOM 790 C C . SER A 1 108 ? 1.602 -18.688 1.76 1 98.94 108 SER A C 1
ATOM 792 O O . SER A 1 108 ? 0.646 -18.938 1.023 1 98.94 108 SER A O 1
ATOM 794 N N . GLY A 1 109 ? 1.817 -19.297 2.887 1 98.88 109 GLY A N 1
ATOM 795 C CA . GLY A 1 109 ? 0.91 -20.312 3.375 1 98.88 109 GLY A CA 1
ATOM 796 C C . GLY A 1 109 ? -0.498 -19.812 3.617 1 98.88 109 GLY A C 1
ATOM 797 O O . GLY A 1 109 ? -1.476 -20.484 3.305 1 98.88 109 GLY A O 1
ATOM 798 N N . ALA A 1 110 ? -0.633 -18.625 4.215 1 98.94 110 ALA A N 1
ATOM 799 C CA . ALA A 1 110 ? -1.933 -18.016 4.496 1 98.94 110 ALA A CA 1
ATOM 800 C C . ALA A 1 110 ? -2.701 -17.75 3.205 1 98.94 110 ALA A C 1
ATOM 802 O O . ALA A 1 110 ? -3.906 -17.984 3.129 1 98.94 110 ALA A O 1
ATOM 803 N N . LEU A 1 111 ? -2.053 -17.234 2.17 1 98.94 111 LEU A N 1
ATOM 804 C CA . LEU A 1 111 ? -2.689 -16.938 0.89 1 98.94 111 LEU A CA 1
ATOM 805 C C . LEU A 1 111 ? -3.131 -18.219 0.193 1 98.94 111 LEU A C 1
ATOM 807 O O . LEU A 1 111 ? -4.219 -18.266 -0.386 1 98.94 111 LEU A O 1
ATOM 811 N N . LYS A 1 112 ? -2.301 -19.219 0.303 1 98.88 112 LYS A N 1
ATOM 812 C CA . LYS A 1 112 ? -2.672 -20.531 -0.232 1 98.88 112 LYS A CA 1
ATOM 813 C C . LYS A 1 112 ? -3.9 -21.078 0.481 1 98.88 112 LYS A C 1
ATOM 815 O O . LYS A 1 112 ? -4.824 -21.578 -0.162 1 98.88 112 LYS A O 1
ATOM 820 N N . PHE A 1 113 ? -3.857 -21.016 1.775 1 98.81 113 PHE A N 1
ATOM 821 C CA . PHE A 1 113 ? -4.977 -21.484 2.584 1 98.81 113 PHE A CA 1
ATOM 822 C C . PHE A 1 113 ? -6.262 -20.75 2.203 1 98.81 113 PHE A C 1
ATOM 824 O O . PHE A 1 113 ? -7.312 -21.391 2.047 1 98.81 113 PHE A O 1
ATOM 831 N N . ALA A 1 114 ? -6.195 -19.469 2.092 1 98.88 114 ALA A N 1
ATOM 832 C CA . ALA A 1 114 ? -7.359 -18.656 1.727 1 98.88 114 ALA A CA 1
ATOM 833 C C . ALA A 1 114 ? -7.91 -19.078 0.367 1 98.88 114 ALA A C 1
ATOM 835 O O . ALA A 1 114 ? -9.125 -19.172 0.185 1 98.88 114 ALA A O 1
ATOM 836 N N . ALA A 1 115 ? -7.023 -19.312 -0.569 1 98.81 115 ALA A N 1
ATOM 837 C CA . ALA A 1 115 ? -7.449 -19.734 -1.9 1 98.81 115 ALA A CA 1
ATOM 838 C C . ALA A 1 115 ? -8.18 -21.078 -1.84 1 98.81 115 ALA A C 1
ATOM 840 O O . ALA A 1 115 ? -9.227 -21.25 -2.477 1 98.81 115 ALA A O 1
ATOM 841 N N . LEU A 1 116 ? -7.676 -21.984 -1.068 1 98.44 116 LEU A N 1
ATOM 842 C CA . LEU A 1 116 ? -8.219 -23.344 -0.974 1 98.44 116 LEU A CA 1
ATOM 843 C C . LEU A 1 116 ? -9.578 -23.328 -0.289 1 98.44 116 LEU A C 1
ATOM 845 O O . LEU A 1 116 ? -10.422 -24.188 -0.557 1 98.44 116 LEU A O 1
ATOM 849 N N . HIS A 1 117 ? -9.844 -22.375 0.546 1 98.25 117 HIS A N 1
ATOM 850 C CA . HIS A 1 117 ? -11.047 -22.406 1.364 1 98.25 117 HIS A CA 1
ATOM 851 C C . HIS A 1 117 ? -12 -21.281 0.98 1 98.25 117 HIS A C 1
ATOM 853 O O . HIS A 1 117 ? -13.016 -21.062 1.651 1 98.25 117 HIS A O 1
ATOM 859 N N . LEU A 1 118 ? -11.719 -20.609 -0.07 1 98.62 118 LEU A N 1
ATOM 860 C CA . LEU A 1 118 ? -12.477 -19.422 -0.463 1 98.62 118 LEU A CA 1
ATOM 861 C C . LEU A 1 118 ? -13.93 -19.781 -0.765 1 98.62 118 LEU A C 1
ATOM 863 O O . LEU A 1 118 ? -14.836 -19.031 -0.422 1 98.62 118 LEU A O 1
ATOM 867 N N . LYS A 1 119 ? -14.148 -20.875 -1.398 1 97.31 119 LYS A N 1
ATOM 868 C CA . LYS A 1 119 ? -15.5 -21.297 -1.767 1 97.31 119 LYS A CA 1
ATOM 869 C C . LYS A 1 119 ? -16.344 -21.594 -0.528 1 97.31 119 LYS A C 1
ATOM 871 O O . LYS A 1 119 ? -17.5 -21.188 -0.45 1 97.31 119 LYS A O 1
ATOM 876 N N . GLU A 1 120 ? -15.812 -22.203 0.417 1 97.56 120 GLU A N 1
ATOM 877 C CA . GLU A 1 120 ? -16.531 -22.672 1.595 1 97.56 120 GLU A CA 1
ATOM 878 C C . GLU A 1 120 ? -16.828 -21.531 2.562 1 97.56 120 GLU A C 1
ATOM 880 O O . GLU A 1 120 ? -17.891 -21.484 3.166 1 97.56 120 GLU A O 1
ATOM 885 N N . ASP A 1 121 ? -15.875 -20.641 2.75 1 97.81 121 ASP A N 1
ATOM 886 C CA . ASP A 1 121 ? -16.016 -19.578 3.74 1 97.81 121 ASP A CA 1
ATOM 887 C C . ASP A 1 121 ? -15.242 -18.328 3.311 1 97.81 121 ASP A C 1
ATOM 889 O O . ASP A 1 121 ? -14.156 -18.047 3.82 1 97.81 121 ASP A O 1
ATOM 893 N N . PRO A 1 122 ? -15.828 -17.562 2.479 1 97.75 122 PRO A N 1
ATOM 894 C CA . PRO A 1 122 ? -15.148 -16.375 1.975 1 97.75 122 PRO A CA 1
ATOM 895 C C . PRO A 1 122 ? -14.789 -15.383 3.084 1 97.75 122 PRO A C 1
ATOM 897 O O . PRO A 1 122 ? -13.766 -14.695 3 1 97.75 122 PRO A O 1
ATOM 900 N N . LEU A 1 123 ? -15.547 -15.312 4.16 1 96.88 123 LEU A N 1
ATOM 901 C CA . LEU A 1 123 ? -15.281 -14.391 5.254 1 96.88 123 LEU A CA 1
ATOM 902 C C . LEU A 1 123 ? -14.016 -14.789 6.012 1 96.88 123 LEU A C 1
ATOM 904 O O . LEU A 1 123 ? -13.18 -13.945 6.324 1 96.88 123 LEU A O 1
ATOM 908 N N . ASP A 1 124 ? -13.906 -16.062 6.285 1 97.62 124 ASP A N 1
ATOM 909 C CA . ASP A 1 124 ? -12.703 -16.547 6.957 1 97.62 124 ASP A CA 1
ATOM 910 C C . ASP A 1 124 ? -11.469 -16.391 6.07 1 97.62 124 ASP A C 1
ATOM 912 O O . ASP A 1 124 ? -10.383 -16.062 6.559 1 97.62 124 ASP A O 1
ATOM 916 N N . ALA A 1 125 ? -11.664 -16.641 4.781 1 98.56 125 ALA A N 1
ATOM 917 C CA . ALA A 1 125 ? -10.57 -16.422 3.834 1 98.56 125 ALA A CA 1
ATOM 918 C C . ALA A 1 125 ? -10.125 -14.961 3.838 1 98.56 125 ALA A C 1
ATOM 920 O O . ALA A 1 125 ? -8.93 -14.672 3.848 1 98.56 125 ALA A O 1
ATOM 921 N N . ASN A 1 126 ? -11.062 -14.102 3.82 1 97.62 126 ASN A N 1
ATOM 922 C CA . ASN A 1 126 ? -10.758 -12.68 3.865 1 97.62 126 ASN A CA 1
ATOM 923 C C . AS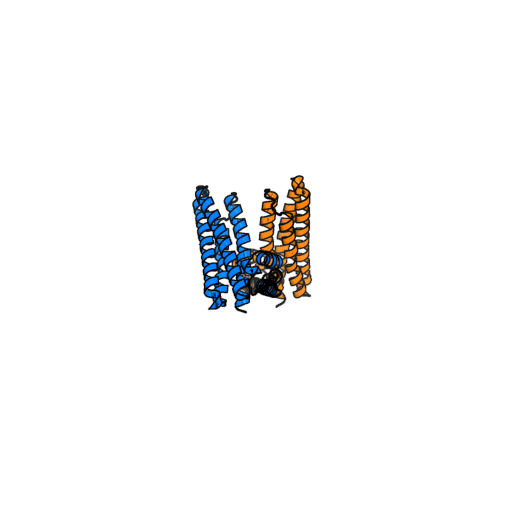N A 1 126 ? -9.977 -12.312 5.125 1 97.62 126 ASN A C 1
ATOM 925 O O . ASN A 1 126 ? -8.969 -11.609 5.055 1 97.62 126 ASN A O 1
ATOM 929 N N . TYR A 1 127 ? -10.406 -12.812 6.27 1 96.44 127 TYR A N 1
ATOM 930 C CA . TYR A 1 127 ? -9.727 -12.547 7.531 1 96.44 127 TYR A CA 1
ATOM 931 C C . TYR A 1 127 ? -8.297 -13.078 7.5 1 96.44 127 TYR A C 1
ATOM 933 O O . TYR A 1 127 ? -7.367 -12.406 7.961 1 96.44 127 TYR A O 1
ATOM 941 N N . THR A 1 128 ? -8.133 -14.234 6.965 1 98.44 128 THR A N 1
ATOM 942 C CA . THR A 1 128 ? -6.816 -14.852 6.848 1 98.44 128 THR A CA 1
ATOM 943 C C . THR A 1 128 ? -5.883 -13.984 6.008 1 98.44 128 THR A C 1
ATOM 945 O O . THR A 1 128 ? -4.723 -13.773 6.375 1 98.44 128 THR A O 1
ATOM 948 N N . VAL A 1 129 ? -6.379 -13.43 4.938 1 98.69 129 VAL A N 1
ATOM 949 C CA . VAL A 1 129 ? -5.57 -12.586 4.062 1 98.69 129 VAL A CA 1
ATOM 950 C C . VAL A 1 129 ? -5.23 -11.281 4.773 1 98.69 129 VAL A C 1
ATOM 952 O O . VAL A 1 129 ? -4.086 -10.828 4.734 1 98.69 129 VAL A O 1
ATOM 955 N N . MET A 1 130 ? -6.164 -10.711 5.445 1 96.94 130 MET A N 1
ATOM 956 C CA . MET A 1 130 ? -5.938 -9.453 6.156 1 96.94 130 MET A CA 1
ATOM 957 C C . MET A 1 130 ? -4.867 -9.617 7.23 1 96.94 130 MET A C 1
ATOM 959 O O . MET A 1 130 ? -4.082 -8.703 7.473 1 96.94 130 MET A O 1
ATOM 963 N N . ARG A 1 131 ? -4.805 -10.742 7.793 1 97.38 131 ARG A N 1
ATOM 964 C CA . ARG A 1 131 ? -3.854 -10.984 8.875 1 97.38 131 ARG A CA 1
ATOM 965 C C . ARG A 1 131 ? -2.428 -11.07 8.336 1 97.38 131 ARG A C 1
ATOM 967 O O . ARG A 1 131 ? -1.466 -11.023 9.102 1 97.38 131 ARG A O 1
ATOM 974 N N . CYS A 1 132 ? -2.279 -11.219 7.062 1 98.81 132 CYS A N 1
ATOM 975 C CA . CYS A 1 132 ? -0.949 -11.234 6.465 1 98.81 132 CYS A CA 1
ATOM 976 C C . CYS A 1 132 ? -0.217 -9.922 6.727 1 98.81 132 CYS A C 1
ATOM 978 O O . CYS A 1 132 ? 1.013 -9.898 6.793 1 98.81 132 CYS A O 1
ATOM 980 N N . TYR A 1 133 ? -0.971 -8.875 6.934 1 98.19 133 TYR A N 1
ATOM 981 C CA . TYR A 1 133 ? -0.35 -7.59 7.227 1 98.19 133 TYR A CA 1
ATOM 982 C C . TYR A 1 133 ? 0.394 -7.637 8.555 1 98.19 133 TYR A C 1
ATOM 984 O O . TYR A 1 133 ? 1.381 -6.922 8.75 1 98.19 133 TYR A O 1
ATOM 992 N N . ASP A 1 134 ? -0.043 -8.484 9.516 1 96.5 134 ASP A N 1
ATOM 993 C CA . ASP A 1 134 ? 0.703 -8.656 10.758 1 96.5 134 ASP A CA 1
ATOM 994 C C . ASP A 1 134 ? 2.127 -9.133 10.484 1 96.5 134 ASP A C 1
ATOM 996 O O . ASP A 1 134 ? 3.08 -8.648 11.094 1 96.5 134 ASP A O 1
ATOM 1000 N N . SER A 1 135 ? 2.172 -10.055 9.547 1 98.19 135 SER A N 1
ATOM 1001 C CA . SER A 1 135 ? 3.475 -10.617 9.203 1 98.19 135 SER A CA 1
ATOM 1002 C C . SER A 1 135 ? 4.363 -9.57 8.539 1 98.19 135 SER A C 1
ATOM 1004 O O . SER A 1 135 ? 5.562 -9.492 8.82 1 98.19 135 SER A O 1
ATOM 1006 N N . THR A 1 136 ? 3.811 -8.734 7.648 1 98.06 136 THR A N 1
ATOM 1007 C CA . THR A 1 136 ? 4.648 -7.719 7.02 1 98.06 136 THR A CA 1
ATOM 1008 C C . THR A 1 136 ? 5.066 -6.656 8.031 1 98.06 136 THR A C 1
ATOM 1010 O O . THR A 1 136 ? 6.16 -6.098 7.938 1 98.06 136 THR A O 1
ATOM 1013 N N . THR A 1 137 ? 4.242 -6.43 9.031 1 95.94 137 THR A N 1
ATOM 1014 C CA . THR A 1 137 ? 4.617 -5.527 10.117 1 95.94 137 THR A CA 1
ATOM 1015 C C . THR A 1 137 ? 5.789 -6.098 10.914 1 95.94 137 THR A C 1
ATOM 1017 O O . THR A 1 137 ? 6.73 -5.371 11.25 1 95.94 137 THR A O 1
ATOM 1020 N N . ILE A 1 138 ? 5.754 -7.344 11.18 1 96.75 138 ILE A N 1
ATOM 1021 C CA . ILE A 1 138 ? 6.844 -8 11.891 1 96.75 138 ILE A CA 1
ATOM 1022 C C . ILE A 1 138 ? 8.141 -7.867 11.094 1 96.75 138 ILE A C 1
ATOM 1024 O O . ILE A 1 138 ? 9.195 -7.566 11.656 1 96.75 138 ILE A O 1
ATOM 1028 N N . VAL A 1 139 ? 8.078 -8.016 9.758 1 97.88 139 VAL A N 1
ATOM 1029 C CA . VAL A 1 139 ? 9.25 -7.883 8.906 1 97.88 139 VAL A CA 1
ATOM 1030 C C . VAL A 1 139 ? 9.828 -6.473 9.023 1 97.88 139 VAL A C 1
ATOM 1032 O O . VAL A 1 139 ? 11.039 -6.301 9.172 1 97.88 139 VAL A O 1
ATOM 1035 N N . THR A 1 140 ? 8.953 -5.508 8.969 1 94.75 140 THR A N 1
ATOM 1036 C CA . THR A 1 140 ? 9.391 -4.121 9.07 1 94.75 140 THR A CA 1
ATOM 1037 C C . THR A 1 140 ? 10.094 -3.875 10.406 1 94.75 140 THR A C 1
ATOM 1039 O O . THR A 1 140 ? 11.125 -3.201 10.453 1 94.75 140 THR A O 1
ATOM 1042 N N . ASP A 1 141 ? 9.562 -4.461 11.422 1 93.38 141 ASP A N 1
ATOM 1043 C CA . ASP A 1 141 ? 10.156 -4.309 12.742 1 93.38 141 ASP A CA 1
ATOM 1044 C C . ASP A 1 141 ? 11.5 -5.027 12.828 1 93.38 141 ASP A C 1
ATOM 1046 O O . ASP A 1 141 ? 12.43 -4.539 13.477 1 93.38 141 ASP A O 1
ATOM 1050 N N . LEU A 1 142 ? 11.594 -6.172 12.211 1 95.88 142 LEU A N 1
ATOM 1051 C CA . LEU A 1 142 ? 12.828 -6.953 12.203 1 95.88 142 LEU A CA 1
ATOM 1052 C C . LEU A 1 142 ? 13.938 -6.199 11.484 1 95.88 142 LEU A C 1
ATOM 1054 O O . LEU A 1 142 ? 15.094 -6.223 11.93 1 95.88 142 LEU A O 1
ATOM 1058 N N . ILE A 1 143 ? 13.578 -5.59 10.367 1 94.69 143 ILE A N 1
ATOM 1059 C CA . ILE A 1 143 ? 14.57 -4.848 9.594 1 94.69 143 ILE A CA 1
ATOM 1060 C C . ILE A 1 143 ? 14.977 -3.59 10.352 1 94.69 143 ILE A C 1
ATOM 1062 O O . ILE A 1 143 ? 16.156 -3.244 10.398 1 94.69 143 ILE A O 1
ATOM 1066 N N . GLY A 1 144 ? 13.961 -2.961 10.93 1 88.19 144 GLY A N 1
ATOM 1067 C CA . GLY A 1 144 ? 14.234 -1.777 11.727 1 88.19 144 GLY A CA 1
ATOM 1068 C C . GLY A 1 144 ? 14.961 -0.692 10.953 1 88.19 144 GLY A C 1
ATOM 1069 O O . GLY A 1 144 ? 14.547 -0.329 9.852 1 88.19 144 GLY A O 1
ATOM 1070 N N . LYS A 1 145 ? 16.094 -0.198 11.531 1 83.81 145 LYS A N 1
ATOM 1071 C CA . LYS A 1 145 ? 16.812 0.927 10.945 1 83.81 145 LYS A CA 1
ATOM 1072 C C . LYS A 1 145 ? 18 0.448 10.125 1 83.81 145 LYS A C 1
ATOM 1074 O O . LYS A 1 145 ? 18.844 1.247 9.727 1 83.81 145 LYS A O 1
ATOM 1079 N N . ASN A 1 146 ? 18.031 -0.885 9.922 1 88.31 146 ASN A N 1
ATOM 1080 C CA . ASN A 1 146 ? 19.109 -1.413 9.102 1 88.31 146 ASN A CA 1
ATOM 1081 C C . ASN A 1 146 ? 19.062 -0.854 7.684 1 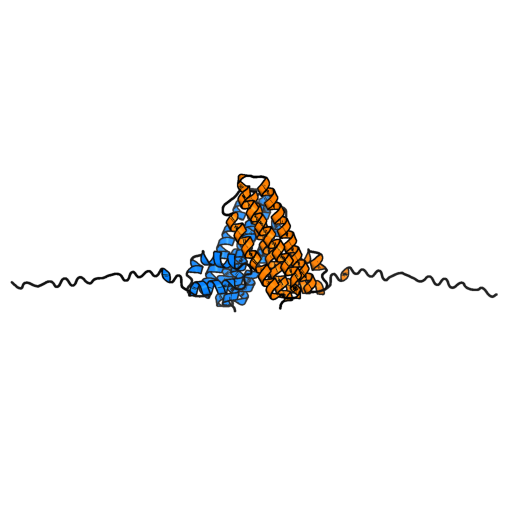88.31 146 ASN A C 1
ATOM 1083 O O . ASN A 1 146 ? 18 -0.819 7.062 1 88.31 146 ASN A O 1
ATOM 1087 N N . THR A 1 147 ? 20.234 -0.447 7.211 1 87.12 147 THR A N 1
ATOM 1088 C CA . THR A 1 147 ? 20.234 0.249 5.93 1 87.12 147 THR A CA 1
ATOM 1089 C C . THR A 1 147 ? 21.125 -0.471 4.926 1 87.12 147 THR A C 1
ATOM 1091 O O . THR A 1 147 ? 21.5 0.097 3.896 1 87.12 147 THR A O 1
ATOM 1094 N N . ASP A 1 148 ? 21.609 -1.652 5.246 1 91.44 148 ASP A N 1
ATOM 1095 C CA . ASP A 1 148 ? 22.375 -2.42 4.27 1 91.44 148 ASP A CA 1
ATOM 1096 C C . ASP A 1 148 ? 21.531 -2.754 3.045 1 91.44 148 ASP A C 1
ATOM 1098 O O . ASP A 1 148 ? 20.297 -2.639 3.084 1 91.44 148 ASP A O 1
ATOM 1102 N N . LYS A 1 149 ? 22.172 -3.148 2.02 1 90.38 149 LYS A N 1
ATOM 1103 C CA . LYS A 1 149 ? 21.5 -3.365 0.734 1 90.38 149 LYS A CA 1
ATOM 1104 C C . LYS A 1 149 ? 20.422 -4.426 0.847 1 90.38 149 LYS A C 1
ATOM 1106 O O . LYS A 1 149 ? 19.328 -4.262 0.296 1 90.38 149 LYS A O 1
ATOM 1111 N N . ALA A 1 150 ? 20.688 -5.52 1.509 1 94.94 150 ALA A N 1
ATOM 1112 C CA . ALA A 1 150 ? 19.734 -6.609 1.648 1 94.94 150 ALA A CA 1
ATOM 1113 C C . ALA A 1 150 ? 18.484 -6.156 2.412 1 94.94 150 ALA A C 1
ATOM 1115 O O . ALA A 1 150 ? 17.359 -6.438 2.004 1 94.94 150 ALA A O 1
ATOM 1116 N N . SER A 1 151 ? 18.719 -5.453 3.479 1 95.25 151 SER A N 1
ATOM 1117 C CA . SER A 1 151 ? 17.609 -4.945 4.285 1 95.25 151 SER A CA 1
ATOM 1118 C C . SER A 1 151 ? 16.75 -3.975 3.488 1 95.25 151 SER A C 1
ATOM 1120 O O . SER A 1 151 ? 15.516 -4.02 3.574 1 95.25 151 SER A O 1
ATOM 1122 N N . LYS A 1 152 ? 17.375 -3.17 2.715 1 92.62 152 LYS A N 1
ATOM 1123 C CA . LYS A 1 152 ? 16.641 -2.227 1.878 1 92.62 152 LYS A CA 1
ATOM 1124 C C . LYS A 1 152 ? 15.797 -2.955 0.83 1 92.62 152 LYS A C 1
ATOM 1126 O O . LYS A 1 152 ? 14.656 -2.574 0.562 1 92.62 152 LYS A O 1
ATOM 1131 N N . THR A 1 153 ? 16.375 -3.943 0.268 1 94.81 153 THR A N 1
ATOM 1132 C CA . THR A 1 153 ? 15.656 -4.711 -0.742 1 94.81 153 THR A CA 1
ATOM 1133 C C . THR A 1 153 ? 14.477 -5.445 -0.122 1 94.81 153 THR A C 1
ATOM 1135 O O . THR A 1 153 ? 13.375 -5.449 -0.688 1 94.81 153 THR A O 1
ATOM 1138 N N . VAL A 1 154 ? 14.656 -6.012 1.055 1 97.19 154 VAL A N 1
ATOM 1139 C CA . VAL A 1 154 ? 13.57 -6.703 1.747 1 97.19 154 VAL A CA 1
ATOM 1140 C C . VAL A 1 154 ? 12.461 -5.715 2.082 1 97.19 154 VAL A C 1
ATOM 1142 O O . VAL A 1 154 ? 11.273 -6.035 1.954 1 97.19 154 VAL A O 1
ATOM 1145 N N . THR A 1 155 ? 12.852 -4.574 2.488 1 95.75 155 THR A N 1
ATOM 1146 C CA . THR A 1 155 ? 11.859 -3.545 2.783 1 95.75 155 THR A CA 1
ATOM 1147 C C . THR A 1 155 ? 11.023 -3.225 1.546 1 95.75 155 THR A C 1
ATOM 1149 O O . THR A 1 155 ? 9.797 -3.168 1.616 1 95.75 155 THR A O 1
ATOM 1152 N N . ALA A 1 156 ? 11.664 -3.043 0.394 1 93.94 156 ALA A N 1
ATOM 1153 C CA . ALA A 1 156 ? 10.969 -2.736 -0.854 1 93.94 156 ALA A CA 1
ATOM 1154 C C . ALA A 1 156 ? 10.047 -3.881 -1.262 1 93.94 156 ALA A C 1
ATOM 1156 O O . ALA A 1 156 ? 8.906 -3.65 -1.67 1 93.94 156 ALA A O 1
ATOM 1157 N N . MET A 1 157 ? 10.57 -5.059 -1.112 1 96.94 157 MET A N 1
ATOM 1158 C CA . MET A 1 157 ? 9.766 -6.223 -1.473 1 96.94 157 MET A CA 1
ATOM 1159 C C . MET A 1 157 ? 8.57 -6.363 -0.54 1 96.94 157 MET A C 1
ATOM 1161 O O . MET A 1 157 ? 7.496 -6.809 -0.96 1 96.94 157 MET A O 1
ATOM 1165 N N . THR A 1 158 ? 8.789 -6.012 0.705 1 98.12 158 THR A N 1
ATOM 1166 C CA . THR A 1 158 ? 7.699 -6.066 1.674 1 98.12 158 THR A CA 1
ATOM 1167 C C . THR A 1 158 ? 6.598 -5.078 1.307 1 98.12 158 THR A C 1
ATOM 1169 O O . THR A 1 158 ? 5.414 -5.414 1.352 1 98.12 158 THR A O 1
ATOM 1172 N N . MET A 1 159 ? 6.941 -3.91 0.905 1 95.69 159 MET A N 1
ATOM 1173 C CA . MET A 1 159 ? 5.965 -2.9 0.504 1 95.69 159 MET A CA 1
ATOM 1174 C C . MET A 1 159 ? 5.195 -3.35 -0.732 1 95.69 159 MET A C 1
ATOM 1176 O O . MET A 1 159 ? 3.982 -3.137 -0.824 1 95.69 159 MET A O 1
ATOM 1180 N N . MET A 1 160 ? 5.887 -3.91 -1.642 1 96.56 160 MET A N 1
ATOM 1181 C CA . MET A 1 160 ? 5.203 -4.453 -2.811 1 96.56 160 MET A CA 1
ATOM 1182 C C . MET A 1 160 ? 4.277 -5.602 -2.414 1 96.56 160 MET A C 1
ATOM 1184 O O . MET A 1 160 ? 3.164 -5.711 -2.93 1 96.56 160 MET A O 1
ATOM 1188 N N . LEU A 1 161 ? 4.77 -6.43 -1.49 1 98.56 161 LEU A N 1
ATOM 1189 C CA . LEU A 1 161 ? 3.943 -7.535 -1.015 1 98.56 161 LEU A CA 1
ATOM 1190 C C . LEU A 1 161 ? 2.658 -7.016 -0.378 1 98.56 161 LEU A C 1
ATOM 1192 O O . LEU A 1 161 ? 1.599 -7.633 -0.516 1 98.56 161 LEU A O 1
ATOM 1196 N N . ASP A 1 162 ? 2.729 -5.922 0.302 1 98.25 162 ASP A N 1
ATOM 1197 C CA . ASP A 1 162 ? 1.532 -5.289 0.851 1 98.25 162 ASP A CA 1
ATOM 1198 C C . ASP A 1 162 ? 0.499 -5.027 -0.242 1 98.25 162 ASP A C 1
ATOM 1200 O O . ASP A 1 162 ? -0.702 -5.203 -0.024 1 98.25 162 ASP A O 1
ATOM 1204 N N . LYS A 1 163 ? 0.938 -4.582 -1.386 1 97.62 163 LYS A N 1
ATOM 1205 C CA . LYS A 1 163 ? 0.019 -4.32 -2.49 1 97.62 163 LYS A CA 1
ATOM 1206 C C . LYS A 1 163 ? -0.61 -5.613 -3 1 97.62 163 LYS A C 1
ATOM 1208 O O . LYS A 1 163 ? -1.787 -5.637 -3.365 1 97.62 163 LYS A O 1
ATOM 1213 N N . TYR A 1 164 ? 0.159 -6.668 -3.01 1 98.69 164 TYR A N 1
ATOM 1214 C CA . TYR A 1 164 ? -0.391 -7.957 -3.422 1 98.69 164 TYR A CA 1
ATOM 1215 C C . TYR A 1 164 ? -1.386 -8.477 -2.393 1 98.69 164 TYR A C 1
ATOM 1217 O O . TYR A 1 164 ? -2.383 -9.109 -2.75 1 98.69 164 TYR A O 1
ATOM 1225 N N . ILE A 1 165 ? -1.068 -8.258 -1.13 1 98.81 165 ILE A N 1
ATOM 1226 C CA . ILE A 1 165 ? -2.012 -8.617 -0.077 1 98.81 165 ILE A CA 1
ATOM 1227 C C . ILE A 1 165 ? -3.314 -7.848 -0.265 1 98.81 165 ILE A C 1
ATOM 1229 O O . ILE A 1 165 ? -4.402 -8.414 -0.147 1 98.81 165 ILE A O 1
ATOM 1233 N N . ALA A 1 166 ? -3.205 -6.617 -0.629 1 98.31 166 ALA A N 1
ATOM 1234 C CA . ALA A 1 166 ? -4.391 -5.805 -0.882 1 98.31 166 ALA A CA 1
ATOM 1235 C C . ALA A 1 166 ? -5.199 -6.363 -2.049 1 98.31 166 ALA A C 1
ATOM 1237 O O . ALA A 1 166 ? -6.434 -6.328 -2.031 1 98.31 166 ALA A O 1
ATOM 1238 N N . LEU A 1 167 ? -4.551 -6.82 -3.072 1 98.62 167 LEU A N 1
ATOM 1239 C CA . LEU A 1 167 ? -5.258 -7.488 -4.16 1 98.62 167 LEU A CA 1
ATOM 1240 C C . LEU A 1 167 ? -6.047 -8.688 -3.639 1 98.62 167 LEU A C 1
ATOM 1242 O O . LEU A 1 167 ? -7.195 -8.898 -4.031 1 98.62 167 LEU A O 1
ATOM 1246 N N . GLY A 1 168 ? -5.348 -9.461 -2.797 1 98.75 168 GLY A N 1
ATOM 1247 C CA . GLY A 1 168 ? -6.004 -10.617 -2.203 1 98.75 168 GLY A CA 1
ATOM 1248 C C . GLY A 1 168 ? -7.23 -10.25 -1.39 1 98.75 168 GLY A C 1
ATOM 1249 O O . GLY A 1 168 ? -8.25 -10.938 -1.446 1 98.75 168 GLY A O 1
ATOM 1250 N N . VAL A 1 169 ? -7.121 -9.211 -0.605 1 98.19 169 VAL A N 1
ATOM 1251 C CA . VAL A 1 169 ? -8.25 -8.734 0.188 1 98.19 169 VAL A CA 1
ATOM 1252 C C . VAL A 1 169 ? -9.422 -8.406 -0.731 1 98.19 169 VAL A C 1
ATOM 1254 O O . VAL A 1 169 ? -10.555 -8.828 -0.481 1 98.19 169 VAL A O 1
ATOM 1257 N N . GLY A 1 170 ? -9.156 -7.629 -1.791 1 97.44 170 GLY A N 1
ATOM 1258 C CA . GLY A 1 170 ? -10.203 -7.32 -2.752 1 97.44 170 GLY A CA 1
ATOM 1259 C C . GLY A 1 170 ? -10.844 -8.555 -3.359 1 97.44 170 GLY A C 1
ATOM 1260 O O . GLY A 1 170 ? -12.062 -8.602 -3.545 1 97.44 170 GLY A O 1
ATOM 1261 N N . ALA A 1 171 ? -10.008 -9.523 -3.652 1 98.5 171 ALA A N 1
ATOM 1262 C CA . ALA A 1 171 ? -10.492 -10.766 -4.262 1 98.5 171 ALA A CA 1
ATOM 1263 C C . ALA A 1 171 ? -11.438 -11.5 -3.324 1 98.5 171 ALA A C 1
ATOM 1265 O O . ALA A 1 171 ? -12.5 -11.969 -3.75 1 98.5 171 ALA A O 1
ATOM 1266 N N . THR A 1 172 ? -11.078 -11.633 -2.059 1 98.31 172 THR A N 1
ATOM 1267 C CA . THR A 1 172 ? -11.906 -12.367 -1.108 1 98.31 172 THR A CA 1
ATOM 1268 C C . THR A 1 172 ? -13.195 -11.609 -0.813 1 98.31 172 THR A C 1
ATOM 1270 O O . THR A 1 172 ? -14.258 -12.219 -0.652 1 98.31 172 THR A O 1
ATOM 1273 N N . VAL A 1 173 ? -13.148 -10.297 -0.785 1 96.44 173 VAL A N 1
ATOM 1274 C CA . VAL A 1 173 ? -14.336 -9.477 -0.582 1 96.44 173 VAL A CA 1
ATOM 1275 C C . VAL A 1 173 ? -15.289 -9.641 -1.764 1 96.44 173 VAL A C 1
ATOM 1277 O O . VAL A 1 173 ? -16.5 -9.758 -1.579 1 96.44 173 VAL A O 1
ATOM 1280 N N . ALA A 1 174 ? -14.773 -9.664 -2.928 1 97.12 174 ALA A N 1
ATOM 1281 C CA . ALA A 1 174 ? -15.594 -9.766 -4.137 1 97.12 174 ALA A CA 1
ATOM 1282 C C . ALA A 1 174 ? -16.391 -11.07 -4.148 1 97.12 174 ALA A C 1
ATOM 1284 O O . ALA A 1 174 ? -17.516 -11.109 -4.656 1 97.12 174 ALA A O 1
ATOM 1285 N N . VAL A 1 175 ? -15.805 -12.133 -3.656 1 97.38 175 VAL A N 1
ATOM 1286 C CA . VAL A 1 175 ? -16.469 -13.438 -3.65 1 97.38 175 VAL A CA 1
ATOM 1287 C C . VAL A 1 175 ? -17.453 -13.5 -2.49 1 97.38 175 VAL A C 1
ATOM 1289 O O . VAL A 1 175 ? -18.547 -14.07 -2.625 1 97.38 175 VAL A O 1
ATOM 1292 N N . GLY A 1 176 ? -17.062 -12.977 -1.326 1 92.69 176 GLY A N 1
ATOM 1293 C CA . GLY A 1 176 ? -17.906 -13.039 -0.145 1 92.69 176 GLY A CA 1
ATOM 1294 C C . GLY A 1 176 ? -19.031 -12.031 -0.16 1 92.69 176 GLY A C 1
ATOM 1295 O O . GLY A 1 176 ? -20.016 -12.172 0.586 1 92.69 176 GLY A O 1
ATOM 1296 N N . GLY A 1 177 ? -19.141 -10.984 -0.958 1 79.5 177 GLY A N 1
ATOM 1297 C CA . GLY A 1 177 ? -20.172 -9.961 -1.014 1 79.5 177 GLY A CA 1
ATOM 1298 C C . GLY A 1 177 ? -19.859 -8.758 -0.142 1 79.5 177 GLY A C 1
ATOM 1299 O O . GLY A 1 177 ? -19.016 -8.836 0.76 1 79.5 177 GLY A O 1
ATOM 1300 N N . MET B 1 1 ? -7.527 41.25 77.938 1 28.31 1 MET B N 1
ATOM 1301 C CA . MET B 1 1 ? -7.969 39.906 77.562 1 28.31 1 MET B CA 1
ATOM 1302 C C . MET B 1 1 ? -8.094 39.75 76.062 1 28.31 1 MET B C 1
ATOM 1304 O O . MET B 1 1 ? -8.281 38.656 75.5 1 28.31 1 MET B O 1
ATOM 1308 N N . ALA B 1 2 ? -8.5 40.844 75.312 1 36.91 2 ALA B N 1
ATOM 1309 C CA . ALA B 1 2 ? -9.156 40.594 74.062 1 36.91 2 ALA B CA 1
ATOM 1310 C C . ALA B 1 2 ? -8.125 40.312 72.938 1 36.91 2 ALA B C 1
ATOM 1312 O O . ALA B 1 2 ? -7.434 41.25 72.5 1 36.91 2 ALA B O 1
ATOM 1313 N N . SER B 1 3 ? -7.391 39.125 73 1 38.09 3 SER B N 1
ATOM 1314 C CA . SER B 1 3 ? -6.375 38.594 72.062 1 38.09 3 SER B CA 1
ATOM 1315 C C . SER B 1 3 ? -6.949 38.344 70.688 1 38.09 3 SER B C 1
ATOM 1317 O O . SER B 1 3 ? -7.887 37.562 70.562 1 38.09 3 SER B O 1
ATOM 1319 N N . SER B 1 4 ? -7.09 39.406 69.938 1 35.88 4 SER B N 1
ATOM 1320 C CA . SER B 1 4 ? -7.574 39.344 68.562 1 35.88 4 SER B CA 1
ATOM 1321 C C . SER B 1 4 ? -6.758 38.375 67.688 1 35.88 4 SER B C 1
ATOM 1323 O O . SER B 1 4 ? -5.539 38.5 67.625 1 35.88 4 SER B O 1
ATOM 1325 N N . SER B 1 5 ? -7.121 37.062 67.75 1 35.53 5 SER B N 1
ATOM 1326 C CA . SER B 1 5 ? -6.688 35.875 67 1 35.53 5 SER B CA 1
ATOM 1327 C C . SER B 1 5 ? -6.777 36.094 65.5 1 35.53 5 SER B C 1
ATOM 1329 O O . SER B 1 5 ? -7.855 36.344 64.938 1 35.53 5 SER B O 1
ATOM 1331 N N . TYR B 1 6 ? -5.695 36.75 64.875 1 35.31 6 TYR B N 1
ATOM 1332 C CA . TYR B 1 6 ? -5.492 36.875 63.469 1 35.31 6 TYR B CA 1
ATOM 1333 C C . TYR B 1 6 ? -5.613 35.5 62.781 1 35.31 6 TYR B C 1
ATOM 1335 O O . TYR B 1 6 ? -4.918 34.562 63.125 1 35.31 6 TYR B O 1
ATOM 1343 N N . CYS B 1 7 ? -6.848 35.062 62.375 1 35.31 7 CYS B N 1
ATOM 1344 C CA . CYS B 1 7 ? -7.219 33.906 61.531 1 35.31 7 CYS B CA 1
ATOM 1345 C C . CYS B 1 7 ? -6.414 33.906 60.25 1 35.31 7 CYS B C 1
ATOM 1347 O O . CYS B 1 7 ? -6.523 34.844 59.438 1 35.31 7 CYS B O 1
ATOM 1349 N N . PHE B 1 8 ? -5.129 33.344 60.281 1 35.94 8 PHE B N 1
ATOM 1350 C CA . PHE B 1 8 ? -4.277 32.938 59.188 1 35.94 8 PHE B CA 1
ATOM 1351 C C . PHE B 1 8 ? -5.062 32.094 58.188 1 35.94 8 PHE B C 1
ATOM 1353 O O . PHE B 1 8 ? -5.379 30.922 58.469 1 35.94 8 PHE B O 1
ATOM 1360 N N . GLY B 1 9 ? -6.098 32.594 57.5 1 34.44 9 GLY B N 1
ATOM 1361 C CA . GLY B 1 9 ? -6.719 31.828 56.406 1 34.44 9 GLY B CA 1
ATOM 1362 C C . GLY B 1 9 ? -5.746 31.438 55.312 1 34.44 9 GLY B C 1
ATOM 1363 O O . GLY B 1 9 ? -5.324 32.281 54.531 1 34.44 9 GLY B O 1
ATOM 1364 N N . VAL B 1 10 ? -4.637 30.656 55.594 1 36.88 10 VAL B N 1
ATOM 1365 C CA . VAL B 1 10 ? -3.82 30.078 54.531 1 36.88 10 VAL B CA 1
ATOM 1366 C C . VAL B 1 10 ? -4.707 29.312 53.562 1 36.88 10 VAL B C 1
ATOM 1368 O O . VAL B 1 10 ? -5.363 28.344 53.938 1 36.88 10 VAL B O 1
ATOM 1371 N N . VAL B 1 11 ? -5.309 30 52.562 1 36.25 11 VAL B N 1
ATOM 1372 C CA . VAL B 1 11 ? -5.949 29.422 51.375 1 36.25 11 VAL B CA 1
ATOM 1373 C C . VAL B 1 11 ? -4.996 28.453 50.688 1 36.25 11 VAL B C 1
ATOM 1375 O O . VAL B 1 11 ? -3.887 28.828 50.312 1 36.25 11 VAL B O 1
ATOM 1378 N N . SER B 1 12 ? -5.031 27.094 50.969 1 36.94 12 SER B N 1
ATOM 1379 C CA . SER B 1 12 ? -4.5 25.922 50.281 1 36.94 12 SER B CA 1
ATOM 1380 C C . SER B 1 12 ? -4.785 25.984 48.781 1 36.94 12 SER B C 1
ATOM 1382 O O . SER B 1 12 ? -5.918 25.766 48.344 1 36.94 12 SER B O 1
ATOM 1384 N N . VAL B 1 13 ? -4.18 26.891 48.031 1 38.41 13 VAL B N 1
ATOM 1385 C CA . VAL B 1 13 ? -4.141 26.797 46.562 1 38.41 13 VAL B CA 1
ATOM 1386 C C . VAL B 1 13 ? -3.615 25.422 46.156 1 38.41 13 VAL B C 1
ATOM 1388 O O . VAL B 1 13 ? -3.006 25.297 45.094 1 38.41 13 VAL B O 1
ATOM 1391 N N . SER B 1 14 ? -3.65 24.359 47.031 1 34.16 14 SER B N 1
ATOM 1392 C CA . SER B 1 14 ? -2.971 23.156 46.562 1 34.16 14 SER B CA 1
ATOM 1393 C C . SER B 1 14 ? -3.387 22.812 45.156 1 34.16 14 SER B C 1
ATOM 1395 O O . SER B 1 14 ? -2.535 22.594 44.281 1 34.16 14 SER B O 1
ATOM 1397 N N . LEU B 1 15 ? -4.344 21.844 45 1 35.84 15 LEU B N 1
ATOM 1398 C CA . LEU B 1 15 ? -4.332 20.516 44.375 1 35.84 15 LEU B CA 1
ATOM 1399 C C . LEU B 1 15 ? -4.664 20.625 42.875 1 35.84 15 LEU B C 1
ATOM 1401 O O . LEU B 1 15 ? -4.797 19.594 42.188 1 35.84 15 LEU B O 1
ATOM 1405 N N . ALA B 1 16 ? -5.254 21.578 42.281 1 37.53 16 ALA B N 1
ATOM 1406 C CA . ALA B 1 16 ? -5.969 21.219 41.031 1 37.53 16 ALA B CA 1
ATOM 1407 C C . ALA B 1 16 ? -5.004 21.047 39.875 1 37.53 16 ALA B C 1
ATOM 1409 O O . ALA B 1 16 ? -5.133 21.703 38.844 1 37.53 16 ALA B O 1
ATOM 1410 N N . VAL B 1 17 ? -3.697 21.031 40.156 1 38.81 17 VAL B N 1
ATOM 1411 C CA . VAL B 1 17 ? -3.027 20.75 38.906 1 38.81 17 VAL B CA 1
ATOM 1412 C C . VAL B 1 17 ? -3.436 19.359 38.375 1 38.81 17 VAL B C 1
ATOM 1414 O O . VAL B 1 17 ? -2.836 18.359 38.781 1 38.81 17 VAL B O 1
ATOM 1417 N N . LEU B 1 18 ? -4.625 18.828 38.562 1 35.72 18 LEU B N 1
ATOM 1418 C CA . LEU B 1 18 ? -4.93 17.594 37.844 1 35.72 18 LEU B CA 1
ATOM 1419 C C . LEU B 1 18 ? -4.387 17.656 36.438 1 35.72 18 LEU B C 1
ATOM 1421 O O . LEU B 1 18 ? -4.656 18.609 35.688 1 35.72 18 LEU B O 1
ATOM 1425 N N . LEU B 1 19 ? -3.375 16.859 36.094 1 37.84 19 LEU B N 1
ATOM 1426 C CA . LEU B 1 19 ? -2.668 16.422 34.906 1 37.84 19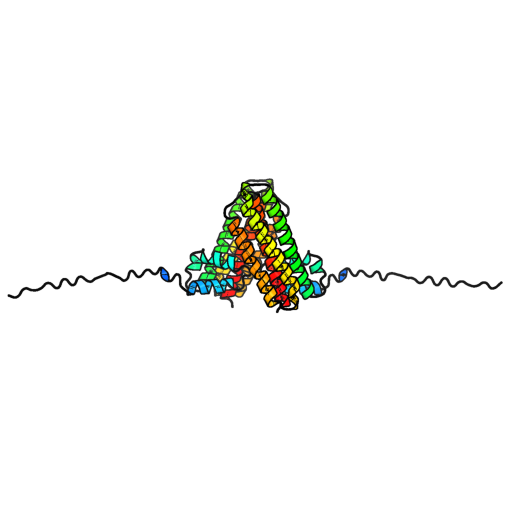 LEU B CA 1
ATOM 1427 C C . LEU B 1 19 ? -3.65 16.078 33.781 1 37.84 19 LEU B C 1
ATOM 1429 O O . LEU B 1 19 ? -4.438 15.133 33.906 1 37.84 19 LEU B O 1
ATOM 1433 N N . PRO B 1 20 ? -4.062 16.938 32.938 1 40.19 20 PRO B N 1
ATOM 1434 C CA . PRO B 1 20 ? -4.746 16.516 31.719 1 40.19 20 PRO B CA 1
ATOM 1435 C C . PRO B 1 20 ? -4.051 15.344 31.031 1 40.19 20 PRO B C 1
ATOM 1437 O O . PRO B 1 20 ? -4.32 15.055 29.859 1 40.19 20 PRO B O 1
ATOM 1440 N N . PHE B 1 21 ? -2.992 14.836 31.562 1 40.88 21 PHE B N 1
ATOM 1441 C CA . PHE B 1 21 ? -2.297 13.867 30.719 1 40.88 21 PHE B CA 1
ATOM 1442 C C . PHE B 1 21 ? -3.211 12.695 30.375 1 40.88 21 PHE B C 1
ATOM 1444 O O . PHE B 1 21 ? -2.986 12 29.391 1 40.88 21 PHE B O 1
ATOM 1451 N N . LEU B 1 22 ? -3.883 12.188 31.344 1 41.78 22 LEU B N 1
ATOM 1452 C CA . LEU B 1 22 ? -4.5 10.875 31.156 1 41.78 22 LEU B CA 1
ATOM 1453 C C . LEU B 1 22 ? -5.613 10.945 30.109 1 41.78 22 LEU B C 1
ATOM 1455 O O . LEU B 1 22 ? -6.312 9.953 29.875 1 41.78 22 LEU B O 1
ATOM 1459 N N . LEU B 1 23 ? -6.086 12.055 29.75 1 35.91 23 LEU B N 1
ATOM 1460 C CA . LEU B 1 23 ? -7.152 11.961 28.75 1 35.91 23 LEU B CA 1
ATOM 1461 C C . LEU B 1 23 ? -6.598 11.539 27.391 1 35.91 23 LEU B C 1
ATOM 1463 O O . LEU B 1 23 ? -6.719 12.281 26.422 1 35.91 23 LEU B O 1
ATOM 1467 N N . HIS B 1 24 ? -5.352 11.211 27.266 1 47.75 24 HIS B N 1
ATOM 1468 C CA . HIS B 1 24 ? -5.047 10.531 26.016 1 47.75 24 HIS B CA 1
ATOM 1469 C C . HIS B 1 24 ? -6.156 9.555 25.625 1 47.75 24 HIS B C 1
ATOM 1471 O O . HIS B 1 24 ? -6.223 8.445 26.156 1 47.75 24 HIS B O 1
ATOM 1477 N N . SER B 1 25 ? -7.594 9.969 25.703 1 48.28 25 SER B N 1
ATOM 1478 C CA . SER B 1 25 ? -8.977 9.57 25.906 1 48.28 25 SER B CA 1
ATOM 1479 C C . SER B 1 25 ? -9.375 8.422 24.984 1 48.28 25 SER B C 1
ATOM 1481 O O . SER B 1 25 ? -8.812 8.281 23.891 1 48.28 25 SER B O 1
ATOM 1483 N N . ALA B 1 26 ? -9.977 7.293 25.469 1 53.59 26 ALA B N 1
ATOM 1484 C CA . ALA B 1 26 ? -10.875 6.324 24.859 1 53.59 26 ALA B CA 1
ATOM 1485 C C . ALA B 1 26 ? -11.461 6.867 23.547 1 53.59 26 ALA B C 1
ATOM 1487 O O . ALA B 1 26 ? -11.641 6.121 22.594 1 53.59 26 ALA B O 1
ATOM 1488 N N . SER B 1 27 ? -11.414 8.312 23.516 1 63.12 27 SER B N 1
ATOM 1489 C CA . SER B 1 27 ? -12.078 8.938 22.375 1 63.12 27 SER B CA 1
ATOM 1490 C C . SER B 1 27 ? -11.164 8.969 21.156 1 63.12 27 SER B C 1
ATOM 1492 O O . SER B 1 27 ? -11.594 8.648 20.031 1 63.12 27 SER B O 1
ATOM 1494 N N . ALA B 1 28 ? -9.781 9.195 21.422 1 67.88 28 ALA B N 1
ATOM 1495 C CA . ALA B 1 28 ? -8.875 9.242 20.281 1 67.88 28 ALA B CA 1
ATOM 1496 C C . ALA B 1 28 ? -8.711 7.863 19.641 1 67.88 28 ALA B C 1
ATOM 1498 O O . ALA B 1 28 ? -8.656 7.734 18.422 1 67.88 28 ALA B O 1
ATOM 1499 N N . THR B 1 29 ? -8.742 6.938 20.5 1 79 29 THR B N 1
ATOM 1500 C CA . THR B 1 29 ? -8.648 5.566 20.016 1 79 29 THR B CA 1
ATOM 1501 C C . THR B 1 29 ? -9.867 5.211 19.172 1 79 29 THR B C 1
ATOM 1503 O O . THR B 1 29 ? -9.734 4.539 18.141 1 79 29 THR B O 1
ATOM 1506 N N . SER B 1 30 ? -10.945 5.801 19.516 1 88.44 30 SER B N 1
ATOM 1507 C CA . SER B 1 30 ? -12.156 5.508 18.75 1 88.44 30 SER B CA 1
ATOM 1508 C C . SER B 1 30 ? -12.109 6.168 17.375 1 88.44 30 SER B C 1
ATOM 1510 O O . SER B 1 30 ? -12.555 5.582 16.391 1 88.44 30 SER B O 1
ATOM 1512 N N . TYR B 1 31 ? -11.461 7.359 17.391 1 95.44 31 TYR B N 1
ATOM 1513 C CA . TYR B 1 31 ? -11.391 8.047 16.109 1 95.44 31 TYR B CA 1
ATOM 1514 C C . TYR B 1 31 ? -10.414 7.344 15.172 1 95.44 31 TYR B C 1
ATOM 1516 O O . TYR B 1 31 ? -10.703 7.172 13.984 1 95.44 31 TYR B O 1
ATOM 1524 N N . ILE B 1 32 ? -9.352 6.887 15.758 1 97.69 32 ILE B N 1
ATOM 1525 C CA . ILE B 1 32 ? -8.344 6.191 14.961 1 97.69 32 ILE B CA 1
ATOM 1526 C C . ILE B 1 32 ? -8.922 4.887 14.422 1 97.69 32 ILE B C 1
ATOM 1528 O O . ILE B 1 32 ? -8.703 4.539 13.258 1 97.69 32 ILE B O 1
ATOM 1532 N N . ASP B 1 33 ? -9.703 4.219 15.25 1 96.31 33 ASP B N 1
ATOM 1533 C CA . ASP B 1 33 ? -10.352 2.998 14.781 1 96.31 33 ASP B CA 1
ATOM 1534 C C . ASP B 1 33 ? -11.281 3.283 13.602 1 96.31 33 ASP B C 1
ATOM 1536 O O . ASP B 1 33 ? -11.328 2.512 12.641 1 96.31 33 ASP B O 1
ATOM 1540 N N . ALA B 1 34 ? -11.961 4.359 13.672 1 96.62 34 ALA B N 1
ATOM 1541 C CA . ALA B 1 34 ? -12.875 4.738 12.594 1 96.62 34 ALA B CA 1
ATOM 1542 C C . ALA B 1 34 ? -12.109 5.059 11.312 1 96.62 34 ALA B C 1
ATOM 1544 O O . ALA B 1 34 ? -12.516 4.652 10.227 1 96.62 34 ALA B O 1
ATOM 1545 N N . LEU B 1 35 ? -11.008 5.785 11.469 1 98.19 35 LEU B N 1
ATOM 1546 C CA . LEU B 1 35 ? -10.203 6.172 10.312 1 98.19 35 LEU B CA 1
ATOM 1547 C C . LEU B 1 35 ? -9.57 4.953 9.656 1 98.19 35 LEU B C 1
ATOM 1549 O O . LEU B 1 35 ? -9.336 4.941 8.445 1 98.19 35 LEU B O 1
ATOM 1553 N N . CYS B 1 36 ? -9.336 3.898 10.445 1 97.5 36 CYS B N 1
ATOM 1554 C CA . CYS B 1 36 ? -8.594 2.744 9.961 1 97.5 36 CYS B CA 1
ATOM 1555 C C . CYS B 1 36 ? -9.531 1.603 9.594 1 97.5 36 CYS B C 1
ATOM 1557 O O . CYS B 1 36 ? -9.086 0.539 9.156 1 97.5 36 CYS B O 1
ATOM 1559 N N . HIS B 1 37 ? -10.789 1.831 9.648 1 93.75 37 HIS B N 1
ATOM 1560 C CA . HIS B 1 37 ? -11.773 0.766 9.508 1 93.75 37 HIS B CA 1
ATOM 1561 C C . HIS B 1 37 ? -11.688 0.107 8.141 1 93.75 37 HIS B C 1
ATOM 1563 O O . HIS B 1 37 ? -11.758 -1.119 8.031 1 93.75 37 HIS B O 1
ATOM 1569 N N . SER B 1 38 ? -11.516 0.917 7.18 1 89.69 38 SER B N 1
ATOM 1570 C CA . SER B 1 38 ? -11.547 0.38 5.824 1 89.69 38 SER B CA 1
ATOM 1571 C C . SER B 1 38 ? -10.141 0.111 5.301 1 89.69 38 SER B C 1
ATOM 1573 O O . SER B 1 38 ? -9.969 -0.296 4.148 1 89.69 38 SER B O 1
ATOM 1575 N N . ASN B 1 39 ? -9.133 0.367 6.066 1 94.31 39 ASN B N 1
ATOM 1576 C CA . ASN B 1 39 ? -7.754 0.129 5.664 1 94.31 39 ASN B CA 1
ATOM 1577 C C . ASN B 1 39 ? -7.363 -1.338 5.832 1 94.31 39 ASN B C 1
ATOM 1579 O O . ASN B 1 39 ? -7.398 -1.871 6.941 1 94.31 39 ASN B O 1
ATOM 1583 N N . PRO B 1 40 ? -7.016 -1.934 4.758 1 90.56 40 PRO B N 1
ATOM 1584 C CA . PRO B 1 40 ? -6.684 -3.35 4.93 1 90.56 40 PRO B CA 1
ATOM 1585 C C . PRO B 1 40 ? -5.461 -3.562 5.82 1 90.56 40 PRO B C 1
ATOM 1587 O O . PRO B 1 40 ? -5.344 -4.605 6.473 1 90.56 40 PRO B O 1
ATOM 1590 N N . ASP B 1 41 ? -4.539 -2.693 5.781 1 94.19 41 ASP B N 1
ATOM 1591 C CA . ASP B 1 41 ? -3.381 -2.734 6.668 1 94.19 41 ASP B CA 1
ATOM 1592 C C . ASP B 1 41 ? -3.65 -1.975 7.965 1 94.19 41 ASP B C 1
ATOM 1594 O O . ASP B 1 41 ? -3.064 -0.917 8.203 1 94.19 41 ASP B O 1
ATOM 1598 N N . LYS B 1 42 ? -4.418 -2.564 8.82 1 93.88 42 LYS B N 1
ATOM 1599 C CA . LYS B 1 42 ? -4.871 -1.909 10.047 1 93.88 42 LYS B CA 1
ATOM 1600 C C . LYS B 1 42 ? -3.703 -1.661 11 1 93.88 42 LYS B C 1
ATOM 1602 O O . LYS B 1 42 ? -3.66 -0.634 11.68 1 93.88 42 LYS B O 1
ATOM 1607 N N . ALA B 1 43 ? -2.85 -2.562 11.031 1 92.38 43 ALA B N 1
ATOM 1608 C CA . ALA B 1 43 ? -1.719 -2.428 11.945 1 92.38 43 ALA B CA 1
ATOM 1609 C C . ALA B 1 43 ? -0.891 -1.188 11.617 1 92.38 43 ALA B C 1
ATOM 1611 O O . ALA B 1 43 ? -0.591 -0.382 12.5 1 92.38 43 ALA B O 1
ATOM 1612 N N . PHE B 1 44 ? -0.542 -1.052 10.352 1 95.69 44 PHE B N 1
ATOM 1613 C CA . PHE B 1 44 ? 0.189 0.138 9.93 1 95.69 44 PHE B CA 1
ATOM 1614 C C . PHE B 1 44 ? -0.607 1.4 10.242 1 95.69 44 PHE B C 1
ATOM 1616 O O . PHE B 1 44 ? -0.049 2.391 10.719 1 95.69 44 PHE B O 1
ATOM 1623 N N . CYS B 1 45 ? -1.904 1.312 9.938 1 97.69 45 CYS B N 1
ATOM 1624 C CA . CYS B 1 45 ? -2.779 2.467 10.117 1 97.69 45 CYS B CA 1
ATOM 1625 C C . CYS B 1 45 ? -2.805 2.918 11.57 1 97.69 45 CYS B C 1
ATOM 1627 O O . CYS B 1 45 ? -2.488 4.07 11.875 1 97.69 45 CYS B O 1
ATOM 1629 N N . VAL B 1 46 ? -3.08 2.02 12.445 1 97 46 VAL B N 1
ATOM 1630 C CA . VAL B 1 46 ? -3.221 2.332 13.867 1 97 46 VAL B CA 1
ATOM 1631 C C . VAL B 1 46 ? -1.877 2.789 14.43 1 97 46 VAL B C 1
ATOM 1633 O O . VAL B 1 46 ? -1.803 3.803 15.125 1 97 46 VAL B O 1
ATOM 1636 N N . LYS B 1 47 ? -0.837 2.1 14.07 1 95.38 47 LYS B N 1
ATOM 1637 C CA . LYS B 1 47 ? 0.49 2.453 14.562 1 95.38 47 LYS B CA 1
ATOM 1638 C C . LYS B 1 47 ? 0.891 3.854 14.109 1 95.38 47 LYS B C 1
ATOM 1640 O O . LYS B 1 47 ? 1.361 4.66 14.914 1 95.38 47 LYS B O 1
ATOM 1645 N N . THR B 1 48 ? 0.717 4.137 12.828 1 97.56 48 THR B N 1
ATOM 1646 C CA . THR B 1 48 ? 1.137 5.406 12.25 1 97.56 48 THR B CA 1
ATOM 1647 C C . THR B 1 48 ? 0.332 6.562 12.836 1 97.56 48 THR B C 1
ATOM 1649 O O . THR B 1 48 ? 0.9 7.574 13.25 1 97.56 48 THR B O 1
ATOM 1652 N N . LEU B 1 49 ? -0.981 6.418 12.953 1 98.5 49 LEU B N 1
ATOM 1653 C CA . LEU B 1 49 ? -1.834 7.516 13.398 1 98.5 49 LEU B CA 1
ATOM 1654 C C . LEU B 1 49 ? -1.725 7.711 14.906 1 98.5 49 LEU B C 1
ATOM 1656 O O . LEU B 1 49 ? -1.804 8.844 15.398 1 98.5 49 LEU B O 1
ATOM 1660 N N . SER B 1 50 ? -1.518 6.621 15.617 1 97.38 50 SER B N 1
ATOM 1661 C CA . SER B 1 50 ? -1.344 6.73 17.062 1 97.38 50 SER B CA 1
ATOM 1662 C C . SER B 1 50 ? -0.03 7.426 17.406 1 97.38 50 SER B C 1
ATOM 1664 O O . SER B 1 50 ? 0.088 8.047 18.469 1 97.38 50 SER B O 1
ATOM 1666 N N . ALA B 1 51 ? 0.93 7.352 16.547 1 96.81 51 ALA B N 1
ATOM 1667 C CA . ALA B 1 51 ? 2.252 7.922 16.797 1 96.81 51 ALA B CA 1
ATOM 1668 C C . ALA B 1 51 ? 2.318 9.375 16.344 1 96.81 51 ALA B C 1
ATOM 1670 O O . ALA B 1 51 ? 3.316 10.062 16.578 1 96.81 51 ALA B O 1
ATOM 1671 N N . TYR B 1 52 ? 1.342 9.867 15.648 1 97.88 52 TYR B N 1
ATOM 1672 C CA . TYR B 1 52 ? 1.309 11.227 15.133 1 97.88 52 TYR B CA 1
ATOM 1673 C C . TYR B 1 52 ? 0.478 12.133 16.031 1 97.88 52 TYR B C 1
ATOM 1675 O O . TYR B 1 52 ? -0.754 12.109 15.984 1 97.88 52 TYR B O 1
ATOM 1683 N N . PRO B 1 53 ? 1.09 13 16.766 1 97.62 53 PRO B N 1
ATOM 1684 C CA . PRO B 1 53 ? 0.433 13.719 17.844 1 97.62 53 PRO B CA 1
ATOM 1685 C C . PRO B 1 53 ? -0.799 14.5 17.391 1 97.62 53 PRO B C 1
ATOM 1687 O O . PRO B 1 53 ? -1.836 14.469 18.062 1 97.62 53 PRO B O 1
ATOM 1690 N N . PRO B 1 54 ? -0.808 15.094 16.203 1 98.06 54 PRO B N 1
ATOM 1691 C CA . PRO B 1 54 ? -2.014 15.828 15.82 1 98.06 54 PRO B CA 1
ATOM 1692 C C . PRO B 1 54 ? -3.229 14.914 15.641 1 98.06 54 PRO B C 1
ATOM 1694 O O . PRO B 1 54 ? -4.367 15.359 15.812 1 98.06 54 PRO B O 1
ATOM 1697 N N . VAL B 1 55 ? -2.953 13.711 15.336 1 98.25 55 VAL B N 1
ATOM 1698 C CA . VAL B 1 55 ? -4.059 12.758 15.227 1 98.25 55 VAL B CA 1
ATOM 1699 C C . VAL B 1 55 ? -4.359 12.156 16.594 1 98.25 55 VAL B C 1
ATOM 1701 O O . VAL B 1 55 ? -5.523 12.07 17 1 98.25 55 VAL B O 1
ATOM 1704 N N . ALA B 1 56 ? -3.385 11.789 17.344 1 96 56 ALA B N 1
ATOM 1705 C CA . ALA B 1 56 ? -3.516 11.109 18.625 1 96 56 ALA B CA 1
ATOM 1706 C C . ALA B 1 56 ? -4.203 12.008 19.641 1 96 56 ALA B C 1
ATOM 1708 O O . ALA B 1 56 ? -4.848 11.516 20.578 1 96 56 ALA B O 1
ATOM 1709 N N . SER B 1 57 ? -4.117 13.305 19.484 1 95.56 57 SER B N 1
ATOM 1710 C CA . SER B 1 57 ? -4.684 14.234 20.469 1 95.56 57 SER B CA 1
ATOM 1711 C C . SER B 1 57 ? -5.949 14.898 19.922 1 95.56 57 SER B C 1
ATOM 1713 O O . SER B 1 57 ? -6.469 15.836 20.531 1 95.56 57 SER B O 1
ATOM 1715 N N . ALA B 1 58 ? -6.367 14.469 18.766 1 96.56 58 ALA B N 1
ATOM 1716 C CA . ALA B 1 58 ? -7.559 15.07 18.188 1 96.56 58 ALA B CA 1
ATOM 1717 C C . ALA B 1 58 ? -8.773 14.898 19.094 1 96.56 58 ALA B C 1
ATOM 1719 O O . ALA B 1 58 ? -8.898 13.875 19.766 1 96.56 58 ALA B O 1
ATOM 1720 N N . THR B 1 59 ? -9.688 15.828 19.078 1 95.56 59 THR B N 1
ATOM 1721 C CA . THR B 1 59 ? -10.859 15.797 19.953 1 95.56 59 THR B CA 1
ATOM 1722 C C . THR B 1 59 ? -12.117 15.484 19.156 1 95.56 59 THR B C 1
ATOM 1724 O O . THR B 1 59 ? -13.227 15.5 19.703 1 95.56 59 THR B O 1
ATOM 1727 N N . SER B 1 60 ? -12.055 15.289 17.906 1 96.12 60 SER B N 1
ATOM 1728 C CA . SER B 1 60 ? -13.164 14.859 17.062 1 96.12 60 SER B CA 1
ATOM 1729 C C . SER B 1 60 ? -12.664 14.023 15.883 1 96.12 60 SER B C 1
ATOM 1731 O O . SER B 1 60 ? -11.492 14.102 15.508 1 96.12 60 SER B O 1
ATOM 1733 N N . LYS B 1 61 ? -13.531 13.211 15.305 1 96.81 61 LYS B N 1
ATOM 1734 C CA . LYS B 1 61 ? -13.227 12.43 14.109 1 96.81 61 LYS B CA 1
ATOM 1735 C C . LYS B 1 61 ? -12.781 13.328 12.961 1 96.81 61 LYS B C 1
ATOM 1737 O O . LYS B 1 61 ? -11.852 12.992 12.219 1 96.81 61 LYS B O 1
ATOM 1742 N N . PHE B 1 62 ? -13.438 14.516 12.859 1 98 62 PHE B N 1
ATOM 1743 C CA . PHE B 1 62 ? -13.117 15.461 11.797 1 98 62 PHE B CA 1
ATOM 1744 C C . PHE B 1 62 ? -11.695 15.992 11.953 1 98 62 PHE B C 1
ATOM 1746 O O . PHE B 1 62 ? -10.93 16.031 10.992 1 98 62 PHE B O 1
ATOM 1753 N N . GLN B 1 63 ? -11.352 16.359 13.148 1 97.94 63 GLN B N 1
ATOM 1754 C CA . GLN B 1 63 ? -10.016 16.875 13.406 1 97.94 63 GLN B CA 1
ATOM 1755 C C . GLN B 1 63 ? -8.953 15.82 13.133 1 97.94 63 GLN B C 1
ATOM 1757 O O . GLN B 1 63 ? -7.895 16.125 12.57 1 97.94 63 GLN B O 1
ATOM 1762 N N . ALA B 1 64 ? -9.242 14.578 13.531 1 98.62 64 ALA B N 1
ATOM 1763 C CA . ALA B 1 64 ? -8.32 13.477 13.273 1 98.62 64 ALA B CA 1
ATOM 1764 C C . ALA B 1 64 ? -8.148 13.25 11.773 1 98.62 64 ALA B C 1
ATOM 1766 O O . ALA B 1 64 ? -7.031 13.016 11.305 1 98.62 64 ALA B O 1
ATOM 1767 N N . ALA B 1 65 ? -9.25 13.367 11 1 98.75 65 ALA B N 1
ATOM 1768 C CA . ALA B 1 65 ? -9.219 13.156 9.555 1 98.75 65 ALA B CA 1
ATOM 1769 C C . ALA B 1 65 ? -8.391 14.234 8.859 1 98.75 65 ALA B C 1
ATOM 1771 O O . ALA B 1 65 ? -7.539 13.93 8.023 1 98.75 65 ALA B O 1
ATOM 1772 N N . VAL B 1 66 ? -8.562 15.477 9.281 1 98.88 66 VAL B N 1
ATOM 1773 C CA . VAL B 1 66 ? -7.816 16.578 8.695 1 98.88 66 VAL B CA 1
ATOM 1774 C C . VAL B 1 66 ? -6.324 16.422 8.992 1 98.88 66 VAL B C 1
ATOM 1776 O O . VAL B 1 66 ? -5.484 16.609 8.109 1 98.88 66 VAL B O 1
ATOM 1779 N N . ALA B 1 67 ? -6.039 16.031 10.203 1 98.81 67 ALA B N 1
ATOM 1780 C CA . ALA B 1 67 ? -4.645 15.828 10.578 1 98.81 67 ALA B CA 1
ATOM 1781 C C . ALA B 1 67 ? -4.027 14.68 9.789 1 98.81 67 ALA B C 1
ATOM 1783 O O . ALA B 1 67 ? -2.848 14.727 9.43 1 98.81 67 ALA B O 1
ATOM 1784 N N . THR B 1 68 ? -4.766 13.633 9.5 1 98.88 68 THR B N 1
ATOM 1785 C CA . THR B 1 68 ? -4.281 12.5 8.711 1 98.88 68 THR B CA 1
ATOM 1786 C C . THR B 1 68 ? -3.934 12.938 7.293 1 98.88 68 THR B C 1
ATOM 1788 O O . THR B 1 68 ? -2.891 12.555 6.758 1 98.88 68 THR B O 1
ATOM 1791 N N . LEU B 1 69 ? -4.809 13.742 6.672 1 98.94 69 LEU B N 1
ATOM 1792 C CA . LEU B 1 69 ? -4.539 14.266 5.336 1 98.94 69 LEU B CA 1
ATOM 1793 C C . LEU B 1 69 ? -3.289 15.133 5.336 1 98.94 69 LEU B C 1
ATOM 1795 O O . LEU B 1 69 ? -2.479 15.062 4.406 1 98.94 69 LEU B O 1
ATOM 1799 N N . ALA B 1 70 ? -3.084 15.891 6.402 1 98.94 70 ALA B N 1
ATOM 1800 C CA . ALA B 1 70 ? -1.894 16.719 6.531 1 98.94 70 ALA B CA 1
ATOM 1801 C C . ALA B 1 70 ? -0.632 15.875 6.641 1 98.94 70 ALA B C 1
ATOM 1803 O O . ALA B 1 70 ? 0.429 16.266 6.145 1 98.94 70 ALA B O 1
ATOM 1804 N N . LEU B 1 71 ? -0.765 14.797 7.32 1 98.88 71 LEU B N 1
ATOM 1805 C CA . LEU B 1 71 ? 0.354 13.867 7.418 1 98.88 71 LEU B CA 1
ATOM 1806 C C . LEU B 1 71 ? 0.774 13.375 6.039 1 98.88 71 LEU B C 1
ATOM 1808 O O . LEU B 1 71 ? 1.967 13.328 5.727 1 98.88 71 LEU B O 1
ATOM 1812 N N . GLY B 1 72 ? -0.206 12.953 5.188 1 98.94 72 GLY B N 1
ATOM 1813 C CA . GLY B 1 72 ? 0.09 12.555 3.822 1 98.94 72 GLY B CA 1
ATOM 1814 C C . GLY B 1 72 ? 0.699 13.664 2.994 1 98.94 72 GLY B C 1
ATOM 1815 O O . GLY B 1 72 ? 1.626 13.438 2.217 1 98.94 72 GLY B O 1
ATOM 1816 N N . GLU B 1 73 ? 0.191 14.867 3.197 1 98.94 73 GLU B N 1
ATOM 1817 C CA . GLU B 1 73 ? 0.739 16.031 2.514 1 98.94 73 GLU B CA 1
ATOM 1818 C C . GLU B 1 73 ? 2.213 16.234 2.855 1 98.94 73 GLU B C 1
ATOM 1820 O O . GLU B 1 73 ? 3.035 16.469 1.966 1 98.94 73 GLU B O 1
ATOM 1825 N N . SER B 1 74 ? 2.5 16.141 4.125 1 98.88 74 SER B N 1
ATOM 1826 C CA . SER B 1 74 ? 3.871 16.328 4.598 1 98.88 74 SER B CA 1
ATOM 1827 C C . SER B 1 74 ? 4.809 15.297 3.977 1 98.88 74 SER B C 1
ATOM 1829 O O . SER B 1 74 ? 5.922 15.633 3.564 1 98.88 74 SER B O 1
ATOM 1831 N N . TYR B 1 75 ? 4.391 14.047 3.891 1 98.88 75 TYR B N 1
ATOM 1832 C CA . TYR B 1 75 ? 5.25 13.016 3.312 1 98.88 75 TYR B CA 1
ATOM 1833 C C . TYR B 1 75 ? 5.43 13.234 1.815 1 98.88 75 TYR B C 1
ATOM 1835 O O . TYR B 1 75 ? 6.516 13.016 1.276 1 98.88 75 TYR B O 1
ATOM 1843 N N . ALA B 1 76 ? 4.355 13.648 1.133 1 98.94 76 ALA B N 1
ATOM 1844 C CA . ALA B 1 76 ? 4.465 13.953 -0.291 1 98.94 76 ALA B CA 1
ATOM 1845 C C . ALA B 1 76 ? 5.477 15.062 -0.539 1 98.94 76 ALA B C 1
ATOM 1847 O O . ALA B 1 76 ? 6.266 15 -1.483 1 98.94 76 ALA B O 1
ATOM 1848 N N . ASN B 1 77 ? 5.461 16.062 0.319 1 98.94 77 ASN B N 1
ATOM 1849 C CA . ASN B 1 77 ? 6.422 17.156 0.204 1 98.94 77 ASN B CA 1
ATOM 1850 C C . ASN B 1 77 ? 7.852 16.656 0.41 1 98.94 77 ASN B C 1
ATOM 1852 O O . ASN B 1 77 ? 8.766 17.078 -0.311 1 98.94 77 ASN B O 1
ATOM 1856 N N . LYS B 1 78 ? 8 15.852 1.403 1 98.81 78 LYS B N 1
ATOM 1857 C CA . LYS B 1 78 ? 9.312 15.266 1.65 1 98.81 78 LYS B CA 1
ATOM 1858 C C . LYS B 1 78 ? 9.812 14.492 0.428 1 98.81 78 LYS B C 1
ATOM 1860 O O . LYS B 1 78 ? 10.984 14.594 0.063 1 98.81 78 LYS B O 1
ATOM 1865 N N . THR B 1 79 ? 8.977 13.727 -0.201 1 98.81 79 THR B N 1
ATOM 1866 C CA . THR B 1 79 ? 9.32 12.938 -1.378 1 98.81 79 THR B CA 1
ATOM 1867 C C . THR B 1 79 ? 9.664 13.844 -2.557 1 98.81 79 THR B C 1
ATOM 1869 O O . THR B 1 79 ? 10.617 13.586 -3.291 1 98.81 79 THR B O 1
ATOM 1872 N N . ALA B 1 80 ? 8.875 14.93 -2.725 1 98.81 80 ALA B N 1
ATOM 1873 C CA . ALA B 1 80 ? 9.133 15.906 -3.781 1 98.81 80 ALA B CA 1
ATOM 1874 C C . ALA B 1 80 ? 10.5 16.547 -3.609 1 98.81 80 ALA B C 1
ATOM 1876 O O . ALA B 1 80 ? 11.242 16.719 -4.582 1 98.81 80 ALA B O 1
ATOM 1877 N N . GLU B 1 81 ? 10.797 16.875 -2.396 1 98.69 81 GLU B N 1
ATOM 1878 C CA . GLU B 1 81 ? 12.086 17.484 -2.102 1 98.69 81 GLU B CA 1
ATOM 1879 C C . GLU B 1 81 ? 13.242 16.547 -2.455 1 98.69 81 GLU B C 1
ATOM 1881 O O . GLU B 1 81 ? 14.227 16.984 -3.059 1 98.69 81 GLU B O 1
ATOM 1886 N N . PHE B 1 82 ? 13.125 15.273 -2.098 1 98.5 82 PHE B N 1
ATOM 1887 C CA . PHE B 1 82 ? 14.164 14.305 -2.426 1 98.5 82 PHE B CA 1
ATOM 1888 C C . PHE B 1 82 ? 14.352 14.195 -3.934 1 98.5 82 PHE B C 1
ATOM 1890 O O . PHE B 1 82 ? 15.477 14.258 -4.434 1 98.5 82 PHE B O 1
ATOM 1897 N N . ALA B 1 83 ? 13.258 14.039 -4.664 1 98.25 83 ALA B N 1
ATOM 1898 C CA . ALA B 1 83 ? 13.328 13.867 -6.113 1 98.25 83 ALA B CA 1
ATOM 1899 C C . ALA B 1 83 ? 13.953 15.086 -6.781 1 98.25 83 ALA B C 1
ATOM 1901 O O . ALA B 1 83 ? 14.758 14.961 -7.707 1 98.25 83 ALA B O 1
ATOM 1902 N N . GLY B 1 84 ? 13.562 16.234 -6.312 1 97.88 84 GLY B N 1
ATOM 1903 C CA . GLY B 1 84 ? 14.125 17.453 -6.844 1 97.88 84 GLY B CA 1
ATOM 1904 C C . GLY B 1 84 ? 15.625 17.562 -6.645 1 97.88 84 GLY B C 1
ATOM 1905 O O . GLY B 1 84 ? 16.344 17.953 -7.559 1 97.88 84 GLY B O 1
ATOM 1906 N N . LYS B 1 85 ? 16.078 17.25 -5.449 1 97.69 85 LYS B N 1
ATOM 1907 C CA . LYS B 1 85 ? 17.516 17.281 -5.164 1 97.69 85 LYS B CA 1
ATOM 1908 C C . LYS B 1 85 ? 18.266 16.281 -6.031 1 97.69 85 LYS B C 1
ATOM 1910 O O . LYS B 1 85 ? 19.328 16.594 -6.582 1 97.69 85 LYS B O 1
ATOM 1915 N N . ALA B 1 86 ? 17.719 15.062 -6.164 1 96.5 86 ALA B N 1
ATOM 1916 C CA . ALA B 1 86 ? 18.344 14.016 -6.969 1 96.5 86 ALA B CA 1
ATOM 1917 C C . ALA B 1 86 ? 18.438 14.438 -8.438 1 96.5 86 ALA B C 1
ATOM 1919 O O . ALA B 1 86 ? 19.406 14.117 -9.117 1 96.5 86 ALA B O 1
ATOM 1920 N N . ALA B 1 87 ? 17.406 15.102 -8.93 1 96 87 ALA B N 1
ATOM 1921 C CA . ALA B 1 87 ? 17.375 15.562 -10.312 1 96 87 ALA B CA 1
ATOM 1922 C C . ALA B 1 87 ? 18.516 16.531 -10.602 1 96 87 ALA B C 1
ATOM 1924 O O . ALA B 1 87 ? 19.031 16.578 -11.719 1 96 87 ALA B O 1
ATOM 1925 N N . LYS B 1 88 ? 18.938 17.281 -9.617 1 95.94 88 LYS B N 1
ATOM 1926 C CA . LYS B 1 88 ? 19.984 18.266 -9.789 1 95.94 88 LYS B CA 1
ATOM 1927 C C . LYS B 1 88 ? 21.375 17.625 -9.711 1 95.94 88 LYS B C 1
ATOM 1929 O O . LYS B 1 88 ? 22.344 18.156 -10.258 1 95.94 88 LYS B O 1
ATOM 1934 N N . GLU B 1 89 ? 21.438 16.469 -9.133 1 94.5 89 GLU B N 1
ATOM 1935 C CA . GLU B 1 89 ? 22.734 15.852 -8.867 1 94.5 89 GLU B CA 1
ATOM 1936 C C . GLU B 1 89 ? 23.203 15.008 -10.055 1 94.5 89 GLU B C 1
ATOM 1938 O O . GLU B 1 89 ? 24.391 14.836 -10.273 1 94.5 89 GLU B O 1
ATOM 1943 N N . ASP B 1 90 ? 22.359 14.375 -10.75 1 88.31 90 ASP B N 1
ATOM 1944 C CA . ASP B 1 90 ? 22.719 13.5 -11.867 1 88.31 90 ASP B CA 1
ATOM 1945 C C . ASP B 1 90 ? 22.031 13.953 -13.156 1 88.31 90 ASP B C 1
ATOM 1947 O O . ASP B 1 90 ? 20.844 13.68 -13.367 1 88.31 90 ASP B O 1
ATOM 1951 N N . PRO B 1 91 ? 22.812 14.531 -13.984 1 89.56 91 PRO B N 1
ATOM 1952 C CA . PRO B 1 91 ? 22.234 15.047 -15.227 1 89.56 91 PRO B CA 1
ATOM 1953 C C . PRO B 1 91 ? 21.516 13.969 -16.031 1 89.56 91 PRO B C 1
ATOM 1955 O O . PRO B 1 91 ? 20.562 14.258 -16.75 1 89.56 91 PRO B O 1
ATOM 1958 N N . LYS B 1 92 ? 21.938 12.742 -15.922 1 89.56 92 LYS B N 1
ATOM 1959 C CA . LYS B 1 92 ? 21.344 11.648 -16.688 1 89.56 92 LYS B CA 1
ATOM 1960 C C . LYS B 1 92 ? 19.938 11.344 -16.188 1 89.56 92 LYS B C 1
ATOM 1962 O O . LYS B 1 92 ? 19.109 10.805 -16.938 1 89.56 92 LYS B O 1
ATOM 1967 N N . LEU B 1 93 ? 19.656 11.781 -15 1 91.12 93 LEU B N 1
ATOM 1968 C CA . LEU B 1 93 ? 18.391 11.453 -14.383 1 91.12 93 LEU B CA 1
ATOM 1969 C C . LEU B 1 93 ? 17.516 12.695 -14.25 1 91.12 93 LEU B C 1
ATOM 1971 O O . LEU B 1 93 ? 16.375 12.609 -13.773 1 91.12 93 LEU B O 1
ATOM 1975 N N . LYS B 1 94 ? 17.906 13.734 -14.664 1 93.06 94 LYS B N 1
ATOM 1976 C CA . LYS B 1 94 ? 17.297 15.031 -14.406 1 93.06 94 LYS B CA 1
ATOM 1977 C C . LYS B 1 94 ? 15.844 15.055 -14.883 1 93.06 94 LYS B C 1
ATOM 1979 O O . LYS B 1 94 ? 14.93 15.383 -14.125 1 93.06 94 LYS B O 1
ATOM 1984 N N . LYS B 1 95 ? 15.602 14.672 -16.109 1 93.75 95 LYS B N 1
ATOM 1985 C CA . LYS B 1 95 ? 14.273 14.805 -16.719 1 93.75 95 LYS B CA 1
ATOM 1986 C C . LYS B 1 95 ? 13.25 13.93 -16 1 93.75 95 LYS B C 1
ATOM 1988 O O . LYS B 1 95 ? 12.188 14.406 -15.602 1 93.75 95 LYS B O 1
ATOM 1993 N N . HIS B 1 96 ? 13.586 12.688 -15.797 1 93.75 96 HIS B N 1
ATOM 1994 C CA . HIS B 1 96 ? 12.586 11.797 -15.227 1 93.75 96 HIS B CA 1
ATOM 1995 C C . HIS B 1 96 ? 12.375 12.086 -13.742 1 93.75 96 HIS B C 1
ATOM 1997 O O . HIS B 1 96 ? 11.242 12.062 -13.258 1 93.75 96 HIS B O 1
ATOM 2003 N N . LEU B 1 97 ? 13.391 12.469 -13.055 1 97.19 97 LEU B N 1
ATOM 2004 C CA . LEU B 1 97 ? 13.234 12.734 -11.625 1 97.19 97 LEU B CA 1
ATOM 2005 C C . LEU B 1 97 ? 12.531 14.062 -11.398 1 97.19 97 LEU B C 1
ATOM 2007 O O . LEU B 1 97 ? 11.781 14.219 -10.43 1 97.19 97 LEU B O 1
ATOM 2011 N N . ALA B 1 98 ? 12.781 15.008 -12.305 1 97.62 98 ALA B N 1
ATOM 2012 C CA . ALA B 1 98 ? 12.039 16.266 -12.234 1 97.62 98 ALA B CA 1
ATOM 2013 C C . ALA B 1 98 ? 10.547 16.031 -12.461 1 97.62 98 ALA B C 1
ATOM 2015 O O . ALA B 1 98 ? 9.703 16.656 -11.805 1 97.62 98 ALA B O 1
ATOM 2016 N N . ALA B 1 99 ? 10.234 15.195 -13.398 1 98.19 99 ALA B N 1
ATOM 2017 C CA . ALA B 1 99 ? 8.836 14.844 -13.641 1 98.19 99 ALA B CA 1
ATOM 2018 C C . ALA B 1 99 ? 8.227 14.133 -12.43 1 98.19 99 ALA B C 1
ATOM 2020 O O . ALA B 1 99 ? 7.07 14.359 -12.086 1 98.19 99 ALA B O 1
ATOM 2021 N N . CYS B 1 100 ? 8.977 13.273 -11.812 1 98.44 100 CYS B N 1
ATOM 2022 C CA . CYS B 1 100 ? 8.523 12.641 -10.578 1 98.44 100 CYS B CA 1
ATOM 2023 C C . CYS B 1 100 ? 8.242 13.68 -9.5 1 98.44 100 CYS B C 1
ATOM 2025 O O . CYS B 1 100 ? 7.227 13.594 -8.805 1 98.44 100 CYS B O 1
ATOM 2027 N N . GLN B 1 101 ? 9.18 14.625 -9.352 1 98.75 101 GLN B N 1
ATOM 2028 C CA . GLN B 1 101 ? 8.969 15.703 -8.391 1 98.75 101 GLN B CA 1
ATOM 2029 C C . GLN B 1 101 ? 7.629 16.391 -8.625 1 98.75 101 GLN B C 1
ATOM 2031 O O . GLN B 1 101 ? 6.891 16.672 -7.672 1 98.75 101 GLN B O 1
ATOM 2036 N N . ASP B 1 102 ? 7.309 16.656 -9.852 1 98.75 102 ASP B N 1
ATOM 2037 C CA . ASP B 1 102 ? 6.062 17.344 -10.195 1 98.75 102 ASP B CA 1
ATOM 2038 C C . ASP B 1 102 ? 4.852 16.531 -9.734 1 98.75 102 ASP B C 1
ATOM 2040 O O . ASP B 1 102 ? 3.877 17.094 -9.227 1 98.75 102 ASP B O 1
ATOM 2044 N N . GLU B 1 103 ? 4.902 15.219 -9.953 1 98.81 103 GLU B N 1
ATOM 2045 C CA . GLU B 1 103 ? 3.811 14.352 -9.516 1 98.81 103 GLU B CA 1
ATOM 2046 C C . GLU B 1 103 ? 3.639 14.398 -8 1 98.81 103 GLU B C 1
ATOM 2048 O O . GLU B 1 103 ? 2.514 14.414 -7.5 1 98.81 103 GLU B O 1
ATOM 2053 N N . PHE B 1 104 ? 4.719 14.43 -7.23 1 98.88 104 PHE B N 1
ATOM 2054 C CA . PHE B 1 104 ? 4.641 14.477 -5.773 1 98.88 104 PHE B CA 1
ATOM 2055 C C . PHE B 1 104 ? 4.066 15.812 -5.309 1 98.88 104 PHE B C 1
ATOM 2057 O O . PHE B 1 104 ? 3.322 15.867 -4.328 1 98.88 104 PHE B O 1
ATOM 2064 N N . VAL B 1 105 ? 4.434 16.891 -6.004 1 98.88 105 VAL B N 1
ATOM 2065 C CA . VAL B 1 105 ? 3.863 18.203 -5.707 1 98.88 105 VAL B CA 1
ATOM 2066 C C . VAL B 1 105 ? 2.355 18.172 -5.957 1 98.88 105 VAL B C 1
ATOM 2068 O O . VAL B 1 105 ? 1.582 18.719 -5.168 1 98.88 105 VAL B O 1
ATOM 2071 N N . ASP B 1 106 ? 1.955 17.562 -7.039 1 98.81 106 ASP B N 1
ATOM 2072 C CA . ASP B 1 106 ? 0.534 17.422 -7.344 1 98.81 106 ASP B CA 1
ATOM 2073 C C . ASP B 1 106 ? -0.192 16.656 -6.234 1 98.81 106 ASP B C 1
ATOM 2075 O O . ASP B 1 106 ? -1.298 17.047 -5.84 1 98.81 106 ASP B O 1
ATOM 2079 N N . ILE B 1 107 ? 0.39 15.578 -5.738 1 98.94 107 ILE B N 1
ATOM 2080 C CA . ILE B 1 107 ? -0.199 14.797 -4.656 1 98.94 107 ILE B CA 1
ATOM 2081 C C . ILE B 1 107 ? -0.325 15.664 -3.404 1 98.94 107 ILE B C 1
ATOM 2083 O O . ILE B 1 107 ? -1.368 15.664 -2.746 1 98.94 107 ILE B O 1
ATOM 2087 N N . SER B 1 108 ? 0.762 16.375 -3.09 1 98.94 108 SER B N 1
ATOM 2088 C CA . SER B 1 108 ? 0.729 17.266 -1.939 1 98.94 108 SER B CA 1
ATOM 2089 C C . SER B 1 108 ? -0.429 18.25 -2.041 1 98.94 108 SER B C 1
ATOM 2091 O O . SER B 1 108 ? -1.177 18.438 -1.08 1 98.94 108 SER B O 1
ATOM 2093 N N . GLY B 1 109 ? -0.565 18.859 -3.182 1 98.88 109 GLY B N 1
ATOM 2094 C CA . GLY B 1 109 ? -1.647 19.812 -3.41 1 98.88 109 GLY B CA 1
ATOM 2095 C C . GLY B 1 109 ? -3.023 19.188 -3.281 1 98.88 109 GLY B C 1
ATOM 2096 O O . GLY B 1 109 ? -3.938 19.781 -2.721 1 98.88 109 GLY B O 1
ATOM 2097 N N . ALA B 1 110 ? -3.211 17.969 -3.83 1 98.94 110 ALA B N 1
ATOM 2098 C CA . ALA B 1 110 ? -4.484 17.266 -3.77 1 98.94 110 ALA B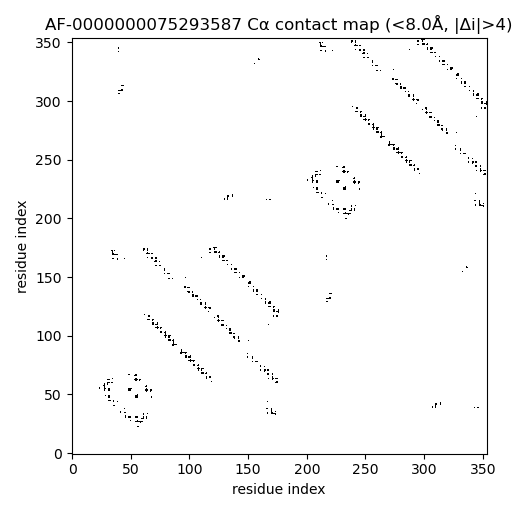 CA 1
ATOM 2099 C C . ALA B 1 110 ? -4.867 16.938 -2.328 1 98.94 110 ALA B C 1
ATOM 2101 O O . ALA B 1 110 ? -6.031 17.094 -1.939 1 98.94 110 ALA B O 1
ATOM 2102 N N . LEU B 1 111 ? -3.938 16.5 -1.504 1 98.94 111 LEU B N 1
ATOM 2103 C CA . LEU B 1 111 ? -4.195 16.156 -0.107 1 98.94 111 LEU B CA 1
ATOM 2104 C C . LEU B 1 111 ? -4.547 17.406 0.693 1 98.94 111 LEU B C 1
ATOM 2106 O O . LEU B 1 111 ? -5.445 17.391 1.534 1 98.94 111 LEU B O 1
ATOM 2110 N N . LYS B 1 112 ? -3.859 18.484 0.384 1 98.88 112 LYS B N 1
ATOM 2111 C CA . LYS B 1 112 ? -4.184 19.766 1.01 1 98.88 112 LYS B CA 1
ATOM 2112 C C . LYS B 1 112 ? -5.598 20.219 0.642 1 98.88 112 LYS B C 1
ATOM 2114 O O . LYS B 1 112 ? -6.359 20.641 1.506 1 98.88 112 LYS B O 1
ATOM 2119 N N . PHE B 1 113 ? -5.879 20.125 -0.622 1 98.81 113 PHE B N 1
ATOM 2120 C CA . PHE B 1 113 ? -7.203 20.5 -1.112 1 98.81 113 PHE B CA 1
ATOM 2121 C C . PHE B 1 113 ? -8.281 19.672 -0.42 1 98.81 113 PHE B C 1
ATOM 2123 O O . PHE B 1 113 ? -9.305 20.219 0.005 1 98.81 113 PHE B O 1
ATOM 2130 N N . ALA B 1 114 ? -8.086 18.391 -0.336 1 98.88 114 ALA B N 1
ATOM 2131 C CA . ALA B 1 114 ? -9.047 17.5 0.31 1 98.88 114 ALA B CA 1
ATOM 2132 C C . ALA B 1 114 ? -9.258 17.891 1.771 1 98.88 114 ALA B C 1
ATOM 2134 O O . ALA B 1 114 ? -10.391 17.891 2.262 1 98.88 114 ALA B O 1
ATOM 2135 N N . ALA B 1 115 ? -8.18 18.203 2.443 1 98.81 115 ALA B N 1
ATOM 2136 C CA . ALA B 1 115 ? -8.281 18.609 3.844 1 98.81 115 ALA B CA 1
ATOM 2137 C C . ALA B 1 115 ? -9.109 19.875 3.99 1 98.81 115 ALA B C 1
ATOM 2139 O O . ALA B 1 115 ? -9.961 19.969 4.875 1 98.81 115 ALA B O 1
ATOM 2140 N N . LEU B 1 116 ? -8.898 20.828 3.129 1 98.38 116 LEU B N 1
ATOM 2141 C CA . LEU B 1 116 ? -9.555 22.125 3.193 1 98.38 116 LEU B CA 1
ATOM 2142 C C . LEU B 1 116 ? -11.047 22 2.885 1 98.38 116 LEU B C 1
ATOM 2144 O O . LEU B 1 116 ? -11.852 22.797 3.365 1 98.38 116 LEU B O 1
ATOM 2148 N N . HIS B 1 117 ? -11.422 21.016 2.139 1 98.25 117 HIS B N 1
ATOM 2149 C CA . HIS B 1 117 ? -12.797 20.938 1.662 1 98.25 117 HIS B CA 1
ATOM 2150 C C . HIS B 1 117 ? -13.523 19.734 2.266 1 98.25 117 HIS B C 1
ATOM 2152 O O . HIS B 1 117 ? -14.648 19.422 1.872 1 98.25 117 HIS B O 1
ATOM 2158 N N . LEU B 1 118 ? -12.93 19.109 3.207 1 98.62 118 LEU B N 1
ATOM 2159 C CA . LEU B 1 118 ? -13.453 17.859 3.766 1 98.62 118 LEU B CA 1
ATOM 2160 C C . LEU B 1 118 ? -14.805 18.109 4.441 1 98.62 118 LEU B C 1
ATOM 2162 O O . LEU B 1 118 ? -15.711 17.266 4.336 1 98.62 118 LEU B O 1
ATOM 2166 N N . LYS B 1 119 ? -14.945 19.188 5.117 1 97.25 119 LYS B N 1
ATOM 2167 C CA . LYS B 1 119 ? -16.188 19.5 5.824 1 97.25 119 LYS B CA 1
ATOM 2168 C C . LYS B 1 119 ? -17.344 19.703 4.852 1 97.25 119 LYS B C 1
ATOM 2170 O O . LYS B 1 119 ? -18.453 19.203 5.07 1 97.25 119 LYS B O 1
ATOM 2175 N N . GLU B 1 120 ? -17.125 20.344 3.803 1 97.56 120 GLU B N 1
ATOM 2176 C CA . GLU B 1 120 ? -18.172 20.75 2.855 1 97.56 120 GLU B CA 1
ATOM 2177 C C . GLU B 1 120 ? -18.594 19.578 1.983 1 97.56 120 GLU B C 1
ATOM 2179 O O . GLU B 1 120 ? -19.781 19.422 1.676 1 97.56 120 GLU B O 1
ATOM 2184 N N . ASP B 1 121 ? -17.656 18.766 1.561 1 97.88 121 ASP B N 1
ATOM 2185 C CA . ASP B 1 121 ? -17.953 17.688 0.625 1 97.88 121 ASP B CA 1
ATOM 2186 C C . ASP B 1 121 ? -17 16.5 0.828 1 97.88 121 ASP B C 1
ATOM 2188 O O . ASP B 1 121 ? -16.062 16.312 0.051 1 97.88 121 ASP B O 1
ATOM 2192 N N . PRO B 1 122 ? -17.297 15.711 1.768 1 97.75 122 PRO B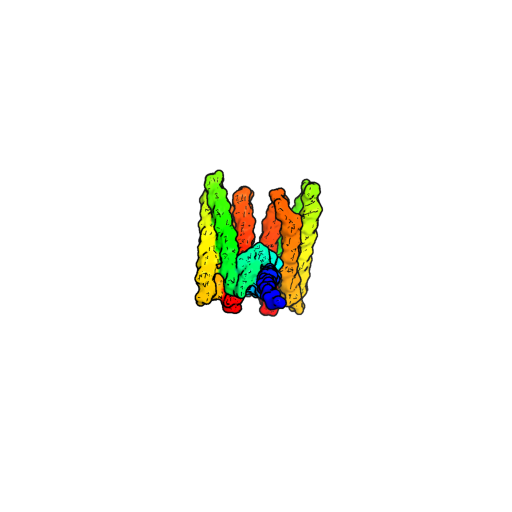 N 1
ATOM 2193 C CA . PRO B 1 122 ? -16.422 14.578 2.064 1 97.75 122 PRO B CA 1
ATOM 2194 C C . PRO B 1 122 ? -16.281 13.609 0.887 1 97.75 122 PRO B C 1
ATOM 2196 O O . PRO B 1 122 ? -15.219 13.016 0.694 1 97.75 122 PRO B O 1
ATOM 2199 N N . LEU B 1 123 ? -17.281 13.477 0.046 1 96.88 123 LEU B N 1
ATOM 2200 C CA . LEU B 1 123 ? -17.234 12.562 -1.09 1 96.88 123 LEU B CA 1
ATOM 2201 C C . LEU B 1 123 ? -16.25 13.062 -2.145 1 96.88 123 LEU B C 1
ATOM 2203 O O . LEU B 1 123 ? -15.461 12.281 -2.674 1 96.88 123 LEU B O 1
ATOM 2207 N N . ASP B 1 124 ? -16.312 14.336 -2.422 1 97.62 124 ASP B N 1
ATOM 2208 C CA . ASP B 1 124 ? -15.375 14.906 -3.383 1 97.62 124 ASP B CA 1
ATOM 2209 C C . ASP B 1 124 ? -13.945 14.852 -2.846 1 97.62 124 ASP B C 1
ATOM 2211 O O . ASP B 1 124 ? -13 14.602 -3.602 1 97.62 124 ASP B O 1
ATOM 2215 N N . ALA B 1 125 ? -13.805 15.102 -1.56 1 98.56 125 ALA B N 1
ATOM 2216 C CA . ALA B 1 125 ? -12.5 14.984 -0.927 1 98.56 125 ALA B CA 1
ATOM 2217 C C . ALA B 1 125 ? -11.953 13.57 -1.059 1 98.56 125 ALA B C 1
ATOM 2219 O O . ALA B 1 125 ? -10.773 13.375 -1.38 1 98.56 125 ALA B O 1
ATOM 2220 N N . ASN B 1 126 ? -12.781 12.633 -0.802 1 97.62 126 ASN B N 1
ATOM 2221 C CA . ASN B 1 126 ? -12.383 11.234 -0.94 1 97.62 126 ASN B CA 1
ATOM 2222 C C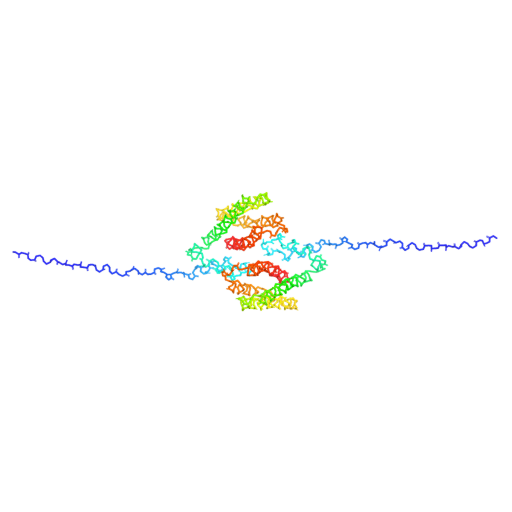 . ASN B 1 126 ? -11.93 10.922 -2.363 1 97.62 126 ASN B C 1
ATOM 2224 O O . ASN B 1 126 ? -10.875 10.305 -2.562 1 97.62 126 ASN B O 1
ATOM 2228 N N . TYR B 1 127 ? -12.68 11.367 -3.352 1 96.44 127 TYR B N 1
ATOM 2229 C CA . TYR B 1 127 ? -12.328 11.148 -4.75 1 96.44 127 TYR B CA 1
ATOM 2230 C C . TYR B 1 127 ? -10.992 11.789 -5.086 1 96.44 127 TYR B C 1
ATOM 2232 O O . TYR B 1 127 ? -10.164 11.195 -5.781 1 96.44 127 TYR B O 1
ATOM 2240 N N . THR B 1 128 ? -10.789 12.961 -4.59 1 98.44 128 THR B N 1
ATOM 2241 C CA . THR B 1 128 ? -9.539 13.688 -4.809 1 98.44 128 THR B CA 1
ATOM 2242 C C . THR B 1 128 ? -8.352 12.906 -4.246 1 98.44 128 THR B C 1
ATOM 2244 O O . THR B 1 128 ? -7.316 12.789 -4.902 1 98.44 128 THR B O 1
ATOM 2247 N N . VAL B 1 129 ? -8.508 12.32 -3.096 1 98.69 129 VAL B N 1
ATOM 2248 C CA . VAL B 1 129 ? -7.438 11.555 -2.469 1 98.69 129 VAL B CA 1
ATOM 2249 C C . VAL B 1 129 ? -7.188 10.266 -3.26 1 98.69 129 VAL B C 1
ATOM 2251 O O . VAL B 1 129 ? -6.039 9.906 -3.527 1 98.69 129 VAL B O 1
ATOM 2254 N N . MET B 1 130 ? -8.211 9.625 -3.676 1 97 130 MET B N 1
ATOM 2255 C CA . MET B 1 130 ? -8.078 8.391 -4.434 1 97 130 MET B CA 1
ATOM 2256 C C . MET B 1 130 ? -7.336 8.625 -5.746 1 97 130 MET B C 1
ATOM 2258 O O . MET B 1 130 ? -6.562 7.777 -6.191 1 97 130 MET B O 1
ATOM 2262 N N . ARG B 1 131 ? -7.516 9.75 -6.312 1 97.38 131 ARG B N 1
ATOM 2263 C CA . ARG B 1 131 ? -6.895 10.047 -7.602 1 97.38 131 ARG B CA 1
ATOM 2264 C C . ARG B 1 131 ? -5.391 10.258 -7.445 1 97.38 131 ARG B C 1
ATOM 2266 O O . ARG B 1 131 ? -4.66 10.297 -8.438 1 97.38 131 ARG B O 1
ATOM 2273 N N . CYS B 1 132 ? -4.938 10.422 -6.234 1 98.81 132 CYS B N 1
ATOM 2274 C CA . CYS B 1 132 ? -3.504 10.555 -6 1 98.81 132 CYS B CA 1
ATOM 2275 C C . CYS B 1 132 ? -2.762 9.305 -6.453 1 98.81 132 CYS B C 1
ATOM 2277 O O . CYS B 1 132 ? -1.592 9.375 -6.836 1 98.81 132 CYS B O 1
ATOM 2279 N N . TYR B 1 133 ? -3.441 8.195 -6.469 1 98.12 133 TYR B N 1
ATOM 2280 C CA . TYR B 1 133 ? -2.814 6.957 -6.926 1 98.12 133 TYR B CA 1
ATOM 2281 C C . TYR B 1 133 ? -2.447 7.047 -8.398 1 98.12 133 TYR B C 1
ATOM 2283 O O . TYR B 1 133 ? -1.488 6.414 -8.852 1 98.12 133 TYR B O 1
ATOM 2291 N N . ASP B 1 134 ? -3.201 7.852 -9.211 1 96.5 134 ASP B N 1
ATOM 2292 C CA . ASP B 1 134 ? -2.818 8.07 -10.602 1 96.5 134 ASP B CA 1
ATOM 2293 C C . ASP B 1 134 ? -1.416 8.664 -10.695 1 96.5 134 ASP B C 1
ATOM 2295 O O . ASP B 1 134 ? -0.616 8.242 -11.539 1 96.5 134 ASP B O 1
ATOM 2299 N N . SER B 1 135 ? -1.199 9.602 -9.805 1 98.19 135 SER B N 1
ATOM 2300 C CA . SER B 1 135 ? 0.099 10.266 -9.805 1 98.19 135 SER B CA 1
ATOM 2301 C C . SER B 1 135 ? 1.212 9.305 -9.398 1 98.19 135 SER B C 1
ATOM 2303 O O . SER B 1 135 ? 2.297 9.32 -9.984 1 98.19 135 SER B O 1
ATOM 2305 N N . THR B 1 136 ? 0.97 8.43 -8.398 1 98.12 136 THR B N 1
ATOM 2306 C CA . THR B 1 136 ? 2.021 7.492 -8.016 1 98.12 136 THR B CA 1
ATOM 2307 C C . THR B 1 136 ? 2.25 6.457 -9.117 1 98.12 136 THR B C 1
ATOM 2309 O O . THR B 1 136 ? 3.373 5.992 -9.312 1 98.12 136 THR B O 1
ATOM 2312 N N . THR B 1 137 ? 1.229 6.152 -9.859 1 95.94 137 THR B N 1
ATOM 2313 C CA . THR B 1 137 ? 1.383 5.27 -11.016 1 95.94 137 THR B CA 1
ATOM 2314 C C . THR B 1 137 ? 2.26 5.922 -12.078 1 95.94 137 THR B C 1
ATOM 2316 O O . THR B 1 137 ? 3.133 5.27 -12.656 1 95.94 137 THR B O 1
ATOM 2319 N N . ILE B 1 138 ? 2.051 7.16 -12.328 1 96.75 138 ILE B N 1
ATOM 2320 C CA . ILE B 1 138 ? 2.859 7.895 -13.297 1 96.75 138 ILE B CA 1
ATOM 2321 C C . ILE B 1 138 ? 4.324 7.879 -12.859 1 96.75 138 ILE B C 1
ATOM 2323 O O . ILE B 1 138 ? 5.219 7.664 -13.68 1 96.75 138 ILE B O 1
ATOM 2327 N N . VAL B 1 139 ? 4.59 8.039 -11.547 1 97.88 139 VAL B N 1
ATOM 2328 C CA . VAL B 1 139 ? 5.953 8.016 -11.023 1 97.88 139 VAL B CA 1
ATOM 2329 C C . VAL B 1 139 ? 6.594 6.656 -11.305 1 97.88 139 VAL B C 1
ATOM 2331 O O . VAL B 1 139 ? 7.734 6.586 -11.758 1 97.88 139 VAL B O 1
ATOM 2334 N N . THR B 1 140 ? 5.855 5.625 -11.039 1 94.75 140 THR B N 1
ATOM 2335 C CA . THR B 1 140 ? 6.363 4.277 -11.273 1 94.75 140 THR B CA 1
ATOM 2336 C C . THR B 1 140 ? 6.715 4.074 -12.742 1 94.75 140 THR B C 1
ATOM 2338 O O . THR B 1 140 ? 7.75 3.486 -13.062 1 94.75 140 THR B O 1
ATOM 2341 N N . ASP B 1 141 ? 5.887 4.594 -13.578 1 93.38 141 ASP B N 1
ATOM 2342 C CA . ASP B 1 141 ? 6.133 4.477 -15.016 1 93.38 141 ASP B CA 1
ATOM 2343 C C . ASP B 1 141 ? 7.344 5.301 -15.438 1 93.38 141 ASP B C 1
ATOM 2345 O O . ASP B 1 141 ? 8.117 4.883 -16.297 1 93.38 141 ASP B O 1
ATOM 2349 N N . LEU B 1 142 ? 7.496 6.465 -14.852 1 95.88 142 LEU B N 1
ATOM 2350 C CA . LEU B 1 142 ? 8.617 7.344 -15.156 1 95.88 142 LEU B CA 1
ATOM 2351 C C . LEU B 1 142 ? 9.938 6.691 -14.766 1 95.88 142 LEU B C 1
ATOM 2353 O O . LEU B 1 142 ? 10.938 6.809 -15.484 1 95.88 142 LEU B O 1
ATOM 2357 N N . ILE B 1 143 ? 9.93 6.062 -13.594 1 94.75 143 ILE B N 1
ATOM 2358 C CA . ILE B 1 143 ? 11.148 5.41 -13.109 1 94.75 143 ILE B CA 1
ATOM 2359 C C . ILE B 1 143 ? 11.445 4.18 -13.969 1 94.75 143 ILE B C 1
ATOM 2361 O O . ILE B 1 143 ? 12.602 3.934 -14.336 1 94.75 143 ILE B O 1
ATOM 2365 N N . GLY B 1 144 ? 10.359 3.467 -14.258 1 88.38 144 GLY B N 1
ATOM 2366 C CA . GLY B 1 144 ? 10.516 2.303 -15.117 1 88.38 144 GLY B CA 1
ATOM 2367 C C . GLY B 1 144 ? 11.508 1.29 -14.578 1 88.38 144 GLY B C 1
ATOM 2368 O O . GLY B 1 144 ? 11.43 0.904 -13.406 1 88.38 144 GLY B O 1
ATOM 2369 N N . LYS B 1 145 ? 12.477 0.892 -15.43 1 83.94 145 LYS B N 1
ATOM 2370 C CA . LYS B 1 145 ? 13.414 -0.163 -15.07 1 83.94 145 LYS B CA 1
ATOM 2371 C C . LYS B 1 145 ? 14.734 0.425 -14.578 1 83.94 145 LYS B C 1
ATOM 2373 O O . LYS B 1 145 ? 15.727 -0.296 -14.43 1 83.94 145 LYS B O 1
ATOM 2378 N N . ASN B 1 146 ? 14.711 1.757 -14.375 1 88.31 146 ASN B N 1
ATOM 2379 C CA . ASN B 1 146 ? 15.922 2.385 -13.852 1 88.31 146 ASN B CA 1
ATOM 2380 C C . ASN B 1 146 ? 16.281 1.842 -12.477 1 88.31 146 ASN B C 1
ATOM 2382 O O . ASN B 1 146 ? 15.43 1.728 -11.602 1 88.31 146 ASN B O 1
ATOM 2386 N N . THR B 1 147 ? 17.562 1.523 -12.336 1 87.19 147 THR B N 1
ATOM 2387 C CA . THR B 1 147 ? 17.938 0.845 -11.102 1 87.19 147 THR B CA 1
ATOM 2388 C C . THR B 1 147 ? 19.016 1.646 -10.352 1 87.19 147 THR B C 1
ATOM 2390 O O . THR B 1 147 ? 19.672 1.123 -9.453 1 87.19 147 THR B O 1
ATOM 2393 N N . ASP B 1 148 ? 19.297 2.867 -10.781 1 91.44 148 ASP B N 1
ATOM 2394 C CA . ASP B 1 148 ? 20.234 3.699 -10.023 1 91.44 148 ASP B CA 1
ATOM 2395 C C . ASP B 1 148 ? 19.703 3.975 -8.617 1 91.44 148 ASP B C 1
ATOM 2397 O O . ASP B 1 148 ? 18.516 3.758 -8.336 1 91.44 148 ASP B O 1
ATOM 2401 N N . LYS B 1 149 ? 20.547 4.418 -7.781 1 90.5 149 LYS B N 1
ATOM 2402 C CA . LYS B 1 149 ? 20.234 4.59 -6.367 1 90.5 149 LYS B CA 1
ATOM 2403 C C . LYS B 1 149 ? 19.078 5.555 -6.18 1 90.5 149 LYS B C 1
ATOM 2405 O O . LYS B 1 149 ? 18.172 5.312 -5.367 1 90.5 149 LYS B O 1
ATOM 2410 N N . ALA B 1 150 ? 19.078 6.664 -6.879 1 94.94 150 ALA B N 1
ATOM 2411 C CA . ALA B 1 150 ? 18.016 7.672 -6.754 1 94.94 150 ALA B CA 1
ATOM 2412 C C . ALA B 1 150 ? 16.672 7.105 -7.176 1 94.94 150 ALA B C 1
ATOM 2414 O O . ALA B 1 150 ? 15.664 7.305 -6.488 1 94.94 150 ALA B O 1
ATOM 2415 N N . SER B 1 151 ? 16.672 6.418 -8.266 1 95.25 151 SER B N 1
ATOM 2416 C CA . SER B 1 151 ? 15.438 5.816 -8.766 1 95.25 151 SER B CA 1
ATOM 2417 C C . SER B 1 151 ? 14.883 4.785 -7.785 1 95.25 151 SER B C 1
ATOM 2419 O O . SER B 1 151 ? 13.68 4.73 -7.551 1 95.25 151 SER B O 1
ATOM 2421 N N . LYS B 1 152 ? 15.75 4.035 -7.203 1 92.69 152 LYS B N 1
ATOM 2422 C CA . LYS B 1 152 ? 15.336 3.043 -6.215 1 92.69 152 LYS B CA 1
ATOM 2423 C C . LYS B 1 152 ? 14.742 3.715 -4.98 1 92.69 152 LYS B C 1
ATOM 2425 O O . LYS B 1 152 ? 13.742 3.246 -4.43 1 92.69 152 LYS B O 1
ATOM 2430 N N . THR B 1 153 ? 15.375 4.754 -4.582 1 94.75 153 THR B N 1
ATOM 2431 C CA . THR B 1 153 ? 14.883 5.477 -3.414 1 94.75 153 THR B CA 1
ATOM 2432 C C . THR B 1 153 ? 13.516 6.102 -3.697 1 94.75 153 THR B C 1
ATOM 2434 O O . THR B 1 153 ? 12.609 6.023 -2.869 1 94.75 153 THR B O 1
ATOM 2437 N N . VAL B 1 154 ? 13.336 6.672 -4.879 1 97.25 154 VAL B N 1
ATOM 2438 C CA . VAL B 1 154 ? 12.062 7.266 -5.262 1 97.25 154 VAL B CA 1
ATOM 2439 C C . VAL B 1 154 ? 10.977 6.188 -5.309 1 97.25 154 VAL B C 1
ATOM 2441 O O . VAL B 1 154 ? 9.844 6.414 -4.875 1 97.25 154 VAL B O 1
ATOM 2444 N N . THR B 1 155 ? 11.344 5.078 -5.809 1 95.88 155 THR B N 1
ATOM 2445 C CA . THR B 1 155 ? 10.391 3.967 -5.848 1 95.88 155 THR B CA 1
ATOM 2446 C C . THR B 1 155 ? 9.938 3.594 -4.441 1 95.88 155 THR B C 1
ATOM 2448 O O . THR B 1 155 ? 8.742 3.438 -4.191 1 95.88 155 THR B O 1
ATOM 2451 N N . ALA B 1 156 ? 10.875 3.477 -3.492 1 94 156 ALA B N 1
ATOM 2452 C CA . ALA B 1 156 ? 10.547 3.129 -2.111 1 94 156 ALA B CA 1
ATOM 2453 C C . ALA B 1 156 ? 9.672 4.199 -1.464 1 94 156 ALA B C 1
ATOM 2455 O O . ALA B 1 156 ? 8.695 3.881 -0.78 1 94 156 ALA B O 1
ATOM 2456 N N . MET B 1 157 ? 10.047 5.426 -1.732 1 97 157 MET B N 1
ATOM 2457 C CA . MET B 1 157 ? 9.273 6.52 -1.16 1 97 157 MET B CA 1
ATOM 2458 C C . MET B 1 157 ? 7.867 6.559 -1.75 1 97 157 MET B C 1
ATOM 2460 O O . MET B 1 157 ? 6.91 6.918 -1.062 1 97 157 MET B O 1
ATOM 2464 N N . THR B 1 158 ? 7.785 6.199 -3.018 1 98.12 158 THR B N 1
ATOM 2465 C CA . THR B 1 158 ? 6.48 6.156 -3.67 1 98.12 158 THR B CA 1
ATOM 2466 C C . THR B 1 158 ? 5.598 5.082 -3.041 1 98.12 158 THR B C 1
ATOM 2468 O O . THR B 1 158 ? 4.418 5.32 -2.773 1 98.12 158 THR B O 1
ATOM 2471 N N . MET B 1 159 ? 6.125 3.955 -2.758 1 95.75 159 MET B N 1
ATOM 2472 C CA . MET B 1 159 ? 5.371 2.875 -2.131 1 95.75 159 MET B CA 1
ATOM 2473 C C . MET B 1 159 ? 4.914 3.271 -0.731 1 95.75 159 MET B C 1
ATOM 2475 O O . MET B 1 159 ? 3.789 2.963 -0.331 1 95.75 159 MET B O 1
ATOM 2479 N N . MET B 1 160 ? 5.77 3.898 -0.023 1 96.5 160 MET B N 1
ATOM 2480 C CA . MET B 1 160 ? 5.371 4.398 1.289 1 96.5 160 MET B CA 1
ATOM 2481 C C . MET B 1 160 ? 4.285 5.461 1.158 1 96.5 160 MET B C 1
ATOM 2483 O O . MET B 1 160 ? 3.338 5.488 1.945 1 96.5 160 MET B O 1
ATOM 2487 N N . LEU B 1 161 ? 4.449 6.32 0.147 1 98.56 161 LEU B N 1
ATOM 2488 C CA . LEU B 1 161 ? 3.439 7.348 -0.088 1 98.56 161 LEU B CA 1
ATOM 2489 C C . LEU B 1 161 ? 2.08 6.723 -0.376 1 98.56 161 LEU B C 1
ATOM 2491 O O . LEU B 1 161 ? 1.046 7.254 0.032 1 98.56 161 LEU B O 1
ATOM 2495 N N . ASP B 1 162 ? 2.066 5.621 -1.061 1 98.25 162 ASP B N 1
ATOM 2496 C CA . ASP B 1 162 ? 0.824 4.887 -1.287 1 98.25 162 ASP B CA 1
ATOM 2497 C C . ASP B 1 162 ? 0.13 4.559 0.033 1 98.25 162 ASP B C 1
ATOM 2499 O O . ASP B 1 162 ? -1.097 4.637 0.131 1 98.25 162 ASP B O 1
ATOM 2503 N N . LYS B 1 163 ? 0.886 4.172 1.018 1 97.62 163 LYS B N 1
ATOM 2504 C CA . LYS B 1 163 ? 0.309 3.85 2.318 1 97.62 163 LYS B CA 1
ATOM 2505 C C . LYS B 1 163 ? -0.268 5.094 2.988 1 97.62 163 LYS B C 1
ATOM 2507 O O . LYS B 1 163 ? -1.309 5.027 3.645 1 97.62 163 LYS B O 1
ATOM 2512 N N . TYR B 1 164 ? 0.384 6.215 2.809 1 98.69 164 TYR B N 1
ATOM 2513 C CA . TYR B 1 164 ? -0.142 7.457 3.359 1 98.69 164 TYR B CA 1
ATOM 2514 C C . TYR B 1 164 ? -1.408 7.887 2.629 1 98.69 164 TYR B C 1
ATOM 2516 O O . TYR B 1 164 ? -2.326 8.438 3.236 1 98.69 164 TYR B O 1
ATOM 2524 N N . ILE B 1 165 ? -1.406 7.676 1.327 1 98.81 165 ILE B N 1
ATOM 2525 C CA . ILE B 1 165 ? -2.617 7.945 0.558 1 98.81 165 ILE B CA 1
ATOM 2526 C C . ILE B 1 165 ? -3.76 7.07 1.067 1 98.81 165 ILE B C 1
ATOM 2528 O O . ILE B 1 165 ? -4.883 7.547 1.242 1 98.81 165 ILE B O 1
ATOM 2532 N N . ALA B 1 166 ? -3.465 5.859 1.38 1 98.25 166 ALA B N 1
ATOM 2533 C CA . ALA B 1 166 ? -4.477 4.957 1.925 1 98.25 166 ALA B CA 1
ATOM 2534 C C . ALA B 1 166 ? -4.996 5.465 3.266 1 98.25 166 ALA B C 1
ATOM 2536 O O . ALA B 1 166 ? -6.188 5.328 3.568 1 98.25 166 ALA B O 1
ATOM 2537 N N . LEU B 1 167 ? -4.137 5.977 4.094 1 98.62 167 LEU B N 1
ATOM 2538 C CA . LEU B 1 167 ? -4.59 6.598 5.332 1 98.62 167 LEU B CA 1
ATOM 2539 C C . LEU B 1 167 ? -5.578 7.723 5.047 1 98.62 167 LEU B C 1
ATOM 2541 O O . LEU B 1 167 ? -6.602 7.848 5.727 1 98.62 167 LEU B O 1
ATOM 2545 N N . GLY B 1 168 ? -5.195 8.539 4.066 1 98.75 168 GLY B N 1
ATOM 2546 C CA . GLY B 1 168 ? -6.078 9.633 3.676 1 98.75 168 GLY B CA 1
ATOM 2547 C C . GLY B 1 168 ? -7.438 9.156 3.201 1 98.75 168 GLY B C 1
ATOM 2548 O O . GLY B 1 168 ? -8.461 9.766 3.529 1 98.75 168 GLY B O 1
ATOM 2549 N N . VAL B 1 169 ? -7.449 8.125 2.4 1 98.12 169 VAL B N 1
ATOM 2550 C CA . VAL B 1 169 ? -8.703 7.547 1.922 1 98.12 169 VAL B CA 1
ATOM 2551 C C . VAL B 1 169 ? -9.562 7.129 3.109 1 98.12 169 VAL B C 1
ATOM 2553 O O . VAL B 1 169 ? -10.75 7.457 3.166 1 98.12 169 VAL B O 1
ATOM 2556 N N . GLY B 1 170 ? -8.977 6.395 4.059 1 97.44 170 GLY B N 1
ATOM 2557 C CA . GLY B 1 170 ? -9.711 6.008 5.254 1 97.44 170 GLY B CA 1
ATOM 2558 C C . GLY B 1 170 ? -10.266 7.195 6.02 1 97.44 170 GLY B C 1
ATOM 2559 O O . GLY B 1 170 ? -11.398 7.145 6.516 1 97.44 170 GLY B O 1
ATOM 2560 N N . ALA B 1 171 ? -9.469 8.234 6.098 1 98.5 171 ALA B N 1
ATOM 2561 C CA . ALA B 1 171 ? -9.867 9.43 6.824 1 98.5 171 ALA B CA 1
ATOM 2562 C C . ALA B 1 171 ? -11.086 10.086 6.176 1 98.5 171 ALA B C 1
ATOM 2564 O O . ALA B 1 171 ? -12.031 10.469 6.867 1 98.5 171 ALA B O 1
ATOM 2565 N N . THR B 1 172 ? -11.086 10.234 4.863 1 98.31 172 THR B N 1
ATOM 2566 C CA . THR B 1 172 ? -12.188 10.891 4.168 1 98.31 172 THR B CA 1
ATOM 2567 C C . THR B 1 172 ? -13.438 10.023 4.207 1 98.31 172 THR B C 1
ATOM 2569 O O . THR B 1 172 ? -14.555 10.539 4.332 1 98.31 172 THR B O 1
ATOM 2572 N N . VAL B 1 173 ? -13.297 8.719 4.152 1 96.44 173 VAL B N 1
ATOM 2573 C CA . VAL B 1 173 ? -14.422 7.797 4.254 1 96.44 173 VAL B CA 1
ATOM 2574 C C . VAL B 1 173 ? -15.047 7.895 5.645 1 96.44 173 VAL B C 1
ATOM 2576 O O . VAL B 1 173 ? -16.266 7.914 5.781 1 96.44 173 VAL B O 1
ATOM 2579 N N . ALA B 1 174 ? -14.242 7.977 6.637 1 97.12 174 ALA B N 1
ATOM 2580 C CA . ALA B 1 174 ? -14.727 8.023 8.016 1 97.12 174 ALA B CA 1
ATOM 2581 C C . ALA B 1 174 ? -15.594 9.258 8.25 1 97.12 174 ALA B C 1
ATOM 2583 O O . ALA B 1 174 ? -16.547 9.211 9.023 1 97.12 174 ALA B O 1
ATOM 2584 N N . VAL B 1 175 ? -15.25 10.359 7.637 1 97.38 175 VAL B N 1
ATOM 2585 C CA . VAL B 1 175 ? -16 11.602 7.816 1 97.38 175 VAL B CA 1
ATOM 2586 C C . VAL B 1 175 ? -17.266 11.57 6.949 1 97.38 175 VAL B C 1
ATOM 2588 O O . VAL B 1 175 ? -18.328 12.039 7.367 1 97.38 175 VAL B O 1
ATOM 2591 N N . GLY B 1 176 ? -17.141 11.062 5.711 1 92.62 176 GLY B N 1
ATOM 2592 C CA . GLY B 1 176 ? -18.266 11.047 4.789 1 92.62 176 GLY B CA 1
ATOM 2593 C C . GLY B 1 176 ? -19.266 9.953 5.09 1 92.62 176 GLY B C 1
ATOM 2594 O O . GLY B 1 176 ? -20.406 10.008 4.625 1 92.62 176 GLY B O 1
ATOM 2595 N N . GLY B 1 177 ? -19.078 8.906 5.895 1 79.19 177 GLY B N 1
ATOM 2596 C CA . GLY B 1 177 ? -19.969 7.805 6.203 1 79.19 177 GLY B CA 1
ATOM 2597 C C . GLY B 1 177 ? -19.797 6.617 5.273 1 79.19 177 GLY B C 1
ATOM 2598 O O . GLY B 1 177 ? -19.234 6.75 4.188 1 79.19 177 GLY B O 1
#

Nearest PDB structures (foldseek):
  5fig-assembly2_F-2  TM=6.639E-01  e=7.523E+00  Bacillus subtilis
  5fig-assembly2_F-2  TM=6.639E-01  e=7.378E+00  Bacillus subtilis

pLDDT: mean 87.41, std 21.12, range [28.31, 98.94]

Foldseek 3Di:
DPPPPPPPPPPCPDDPPPDPPPPLPPVLLVLQCQLQVPPPPSVCSSVVLCVQVQSSVDPDNLSNLLVLLVVLLVLLQVLLVLLCVVLVVDVVCNVLSPLLSVLSNQLSVLSNVLSVCLVPDLPVSLVSLVCSVVSLVVNCVSLDPPDDPSSVVSVVSSVVSVVSSSSNNSSSVSSVD/DCPPPPPPPPPCPDDPPPDPPPPLPVQLLVLQCQLCVPPPPSVCSSVVLCVQVQSSVDPDNLSNLLVLLVVLLVLLQVLLVLLCVVLVVDVVCNVLSPLLSVLSNQLSVLSNVLSVCLVPDLPVSLVSLVCSVVSLVVNCVSLDPPDDPSSVVSVVSSVVSVVSSSSNNSSSVSSVD

Sequence (354 aa):
MASSSYCFGVVSVSLAVLLPFLLHSASATSYIDALCHSNPDKAFCVKTLSAYPPVASATSKFQAAVATLALGESYANKTAEFAGKAAKEDPKLKKHLAACQDEFVDISGALKFAALHLKEDPLDANYTVMRCYDSTTIVTDLIGKNTDKASKTVTAMTMMLDKYIALGVGATVAVGGMASSSYCFGVVSVSLAVLLPFLLHSASATSYIDALCHSNPDKAFCVKTLSAYPPVASATSKFQAAVATLALGESYANKTAEFAGKAAKEDPKLKKHLAACQDEFVDISGALKFAALHLKEDPLDANYTVMRCYDSTTIVTDLIGKNTDKASKTVTAMTMMLDKYIALGVGATVAVGG

Organism: NCBI:txid81985